Protein AF-A0A2V6XK95-F1 (afdb_monomer_lite)

Foldseek 3Di:
DPPPFDDFQEKDAQLVQRQWIWTAGQQAIWIGNRNPPDIDHLHAAPPGRGWQYKDAQNVQRQWIWTQHQAQAIWIGNRNSNHIHRQCFPPPGRGWNYWYADNVHNQWIWTWHDFDQDPNDGGPTDIGIQGQLLVLLVVLLVVCVVPADPVLSPQLNVLSVQLSVLSVDPDLVSLQVSLVSLVVSLVSLVVCCVVVVDDPVRSVVSVVSSVSSCSSSVHD

Secondary structure (DSSP, 8-state):
-------EEEEEE-SS-TT-EEEEETTEEEEESSTTS--EE--TT-S---EEEEEE-SS-TT-EEEEESSS-EEEESSTTS--EE--TT-S---EEEEEE-SS-TTEEEEEE---EETTEE---EEEEEEPHHHHHHHHHHHHHHHS-HHHHHHHHHHHHHHHHHTTS--HHHHHHHHHHHHHHHHHHHHHHHTTSS-HHHHHHHHHHHHHHHHHTT--

Structure (mmCIF, N/CA/C/O backbone):
data_AF-A0A2V6XK95-F1
#
_entry.id   AF-A0A2V6XK95-F1
#
loop_
_atom_site.group_PDB
_atom_site.id
_atom_site.type_symbol
_atom_site.label_atom_id
_atom_site.label_alt_id
_atom_site.label_comp_id
_atom_site.label_asym_id
_atom_site.label_entity_id
_atom_site.label_seq_id
_atom_site.pdbx_PDB_ins_code
_atom_site.Cartn_x
_atom_site.Cartn_y
_atom_site.Cartn_z
_atom_site.occupancy
_atom_site.B_iso_or_equiv
_atom_site.auth_seq_id
_atom_site.auth_comp_id
_atom_site.auth_asym_id
_atom_site.auth_atom_id
_atom_site.pdbx_PDB_model_num
ATOM 1 N N . MET A 1 1 ? 22.603 -2.007 -22.356 1.00 45.66 1 MET A N 1
ATOM 2 C CA . MET A 1 1 ? 21.989 -2.869 -21.330 1.00 45.66 1 MET A CA 1
ATOM 3 C C . MET A 1 1 ? 23.089 -3.239 -20.356 1.00 45.66 1 MET A C 1
ATOM 5 O O . MET A 1 1 ? 23.935 -4.044 -20.714 1.00 45.66 1 MET A O 1
ATOM 9 N N . ASP A 1 2 ? 23.150 -2.577 -19.203 1.00 41.28 2 ASP A N 1
ATOM 10 C CA . ASP A 1 2 ? 23.990 -3.045 -18.099 1.00 41.28 2 ASP A CA 1
ATOM 11 C C . ASP A 1 2 ? 23.140 -4.030 -17.285 1.00 41.28 2 ASP A C 1
ATOM 13 O O . ASP A 1 2 ? 22.114 -3.665 -16.713 1.00 41.28 2 ASP A O 1
ATOM 17 N N . THR A 1 3 ? 23.482 -5.311 -17.377 1.00 45.19 3 THR A N 1
ATOM 18 C CA . THR A 1 3 ? 22.700 -6.467 -16.912 1.00 45.19 3 THR A CA 1
ATOM 19 C C . THR A 1 3 ? 23.061 -6.875 -15.482 1.00 45.19 3 THR A C 1
ATOM 21 O O . THR A 1 3 ? 23.095 -8.060 -15.162 1.00 45.19 3 THR A O 1
ATOM 24 N N . THR A 1 4 ? 23.372 -5.925 -14.601 1.00 51.94 4 THR A N 1
ATOM 25 C CA . THR A 1 4 ? 23.791 -6.237 -13.221 1.00 51.94 4 THR A CA 1
ATOM 26 C C . THR A 1 4 ? 22.636 -6.576 -12.272 1.00 51.94 4 THR A C 1
ATOM 28 O O . THR A 1 4 ? 22.883 -6.978 -11.137 1.00 51.94 4 THR A O 1
ATOM 31 N N . SER A 1 5 ? 21.376 -6.513 -12.721 1.00 53.75 5 SER A N 1
ATOM 32 C CA . SER A 1 5 ? 20.246 -7.066 -11.964 1.00 53.75 5 SER A CA 1
ATOM 33 C C . SER A 1 5 ? 20.077 -8.554 -12.285 1.00 53.75 5 SER A C 1
ATOM 35 O O . SER A 1 5 ? 19.535 -8.929 -13.323 1.00 53.75 5 SER A O 1
ATOM 37 N N . CYS A 1 6 ? 20.589 -9.415 -11.406 1.00 68.88 6 CYS A N 1
ATOM 38 C CA . CYS A 1 6 ? 20.325 -10.847 -11.471 1.00 68.88 6 CYS A CA 1
ATOM 39 C C . CYS A 1 6 ? 18.873 -11.125 -11.040 1.00 68.88 6 CYS A C 1
ATOM 41 O O . CYS A 1 6 ? 18.414 -10.621 -10.023 1.00 68.88 6 CYS A O 1
ATOM 43 N N . CYS A 1 7 ? 18.170 -11.942 -11.827 1.00 82.38 7 CYS A N 1
ATOM 44 C CA . CYS A 1 7 ? 16.778 -12.383 -11.665 1.00 82.38 7 CYS A CA 1
ATOM 45 C C . CYS A 1 7 ? 15.722 -11.263 -11.574 1.00 82.38 7 CYS A C 1
ATOM 47 O O . CYS A 1 7 ? 15.523 -10.641 -10.532 1.00 82.38 7 CYS A O 1
ATOM 49 N N . VAL A 1 8 ? 14.947 -11.103 -12.654 1.00 87.94 8 VAL A N 1
ATOM 50 C CA . VAL A 1 8 ? 13.618 -10.480 -12.581 1.00 87.94 8 VAL A CA 1
ATOM 51 C C . VAL A 1 8 ? 12.685 -11.467 -11.883 1.00 87.94 8 VAL A C 1
ATOM 53 O O . VAL A 1 8 ? 12.516 -12.599 -12.331 1.00 87.94 8 VAL A O 1
ATOM 56 N N . THR A 1 9 ? 12.110 -11.044 -10.770 1.00 91.00 9 THR A N 1
ATOM 57 C CA . THR A 1 9 ? 11.232 -11.838 -9.897 1.00 91.00 9 THR A CA 1
ATOM 58 C C . THR A 1 9 ? 9.782 -11.373 -9.982 1.00 91.00 9 THR A C 1
ATOM 60 O O . THR A 1 9 ? 8.878 -12.145 -9.674 1.00 91.00 9 THR A O 1
ATOM 63 N N . ALA A 1 10 ? 9.550 -10.138 -10.434 1.00 92.62 10 ALA A N 1
ATOM 64 C CA . ALA A 1 10 ? 8.227 -9.545 -10.558 1.00 92.62 10 ALA A CA 1
ATOM 65 C C . ALA A 1 10 ? 8.087 -8.762 -11.869 1.00 92.62 10 ALA A C 1
ATOM 67 O O . ALA A 1 10 ? 9.002 -8.049 -12.279 1.00 92.62 10 ALA A O 1
ATOM 68 N N . LEU A 1 11 ? 6.914 -8.858 -12.495 1.00 94.50 11 LEU A N 1
ATOM 69 C CA . LEU A 1 11 ? 6.518 -8.065 -13.656 1.00 94.50 11 LEU A CA 1
ATOM 70 C C . LEU A 1 11 ? 5.068 -7.612 -13.464 1.00 94.50 11 LEU A C 1
ATOM 72 O O . LEU A 1 11 ? 4.211 -8.430 -13.131 1.00 94.50 11 LEU A O 1
ATOM 76 N N . ALA A 1 12 ? 4.792 -6.332 -13.693 1.00 94.88 12 ALA A N 1
ATOM 77 C CA . ALA A 1 12 ? 3.452 -5.762 -13.642 1.00 94.88 12 ALA A CA 1
ATOM 78 C C . ALA A 1 12 ? 3.197 -4.880 -14.871 1.00 94.88 12 ALA A C 1
ATOM 80 O O . ALA A 1 12 ? 4.077 -4.140 -15.313 1.00 94.88 12 ALA A O 1
ATOM 81 N N . ILE A 1 13 ? 1.987 -4.974 -15.420 1.00 96.19 13 ILE A N 1
ATOM 82 C CA . ILE A 1 13 ? 1.537 -4.216 -16.592 1.00 96.19 13 ILE A CA 1
ATOM 83 C C . ILE A 1 13 ? 0.511 -3.197 -16.119 1.00 96.19 13 ILE A C 1
ATOM 85 O O . ILE A 1 13 ? -0.420 -3.567 -15.400 1.00 96.19 13 ILE A O 1
ATOM 89 N N . ASP A 1 14 ? 0.671 -1.935 -16.513 1.00 94.75 14 ASP A N 1
ATOM 90 C CA . ASP A 1 14 ? -0.334 -0.909 -16.249 1.00 94.75 14 ASP A CA 1
ATOM 91 C C . ASP A 1 14 ? -1.644 -1.277 -16.983 1.00 94.75 14 ASP A C 1
ATOM 93 O O . ASP A 1 14 ? -1.657 -1.397 -18.214 1.00 94.75 14 ASP A O 1
ATOM 97 N N . PRO A 1 15 ? -2.758 -1.480 -16.254 1.00 91.44 15 PRO A N 1
ATOM 98 C CA . PRO A 1 15 ? -4.012 -1.940 -16.844 1.00 91.44 15 PRO A CA 1
ATOM 99 C C . PRO A 1 15 ? -4.741 -0.867 -17.662 1.00 91.44 15 PRO A C 1
ATOM 101 O O . PRO A 1 15 ? -5.637 -1.211 -18.433 1.00 91.44 15 PRO A O 1
ATOM 104 N N . GLN A 1 16 ? -4.392 0.412 -17.503 1.00 94.25 16 GLN A N 1
ATOM 105 C CA . GLN A 1 16 ? -4.953 1.513 -18.290 1.00 94.25 16 GLN A CA 1
ATOM 106 C C . GLN A 1 16 ? -4.042 1.884 -19.466 1.00 94.25 16 GLN A C 1
ATOM 108 O O . GLN A 1 16 ? -4.542 2.293 -20.514 1.00 94.25 16 GLN A O 1
ATOM 113 N N . THR A 1 17 ? -2.726 1.695 -19.320 1.00 94.88 17 THR A N 1
ATOM 114 C CA . THR A 1 17 ? -1.728 1.987 -20.360 1.00 94.88 17 THR A CA 1
ATOM 115 C C . THR A 1 17 ? -0.776 0.800 -20.561 1.00 94.88 17 THR A C 1
ATOM 117 O O . THR A 1 17 ? 0.331 0.820 -20.034 1.00 94.88 17 THR A O 1
ATOM 120 N N . PRO A 1 18 ? -1.132 -0.221 -21.366 1.00 93.50 18 PRO A N 1
ATOM 121 C CA . PRO A 1 18 ? -0.348 -1.461 -21.476 1.00 93.50 18 PRO A CA 1
ATOM 122 C C . PRO A 1 18 ? 1.086 -1.318 -22.017 1.00 93.50 18 PRO A C 1
ATOM 124 O O . PRO A 1 18 ? 1.868 -2.261 -21.927 1.00 93.50 18 PRO A O 1
ATOM 127 N N . THR A 1 19 ? 1.449 -0.163 -22.586 1.00 95.00 19 THR A N 1
ATOM 128 C CA . THR A 1 19 ? 2.838 0.154 -22.963 1.00 95.00 19 THR A CA 1
ATOM 129 C C . THR A 1 19 ? 3.702 0.536 -21.760 1.00 95.00 19 THR A C 1
ATOM 131 O O . THR A 1 19 ? 4.926 0.564 -21.874 1.00 95.00 19 THR A O 1
ATOM 134 N N . THR A 1 20 ? 3.093 0.817 -20.608 1.00 96.88 20 THR A N 1
ATOM 135 C CA . THR A 1 20 ? 3.789 1.057 -19.348 1.00 96.88 20 THR A CA 1
ATOM 136 C C . THR A 1 20 ? 3.913 -0.249 -18.567 1.00 96.88 20 THR A C 1
ATOM 138 O O . THR A 1 20 ? 2.921 -0.900 -18.233 1.00 96.88 20 THR A O 1
ATOM 141 N N . LEU A 1 21 ? 5.151 -0.632 -18.261 1.00 96.56 21 LEU A N 1
ATOM 142 C CA . LEU A 1 21 ? 5.495 -1.887 -17.597 1.00 96.56 21 LEU A CA 1
ATOM 143 C C . LEU A 1 21 ? 6.457 -1.625 -16.444 1.00 96.56 21 LEU A C 1
ATOM 145 O O . LEU A 1 21 ? 7.279 -0.710 -16.500 1.00 96.56 21 LEU A O 1
ATOM 149 N N . TYR A 1 22 ? 6.399 -2.480 -15.432 1.00 96.75 22 TYR A N 1
ATOM 150 C CA . TYR A 1 22 ? 7.274 -2.428 -14.269 1.00 96.75 22 TYR A CA 1
ATOM 151 C C . TYR A 1 22 ? 7.888 -3.796 -14.008 1.00 96.75 22 TYR A C 1
ATOM 153 O O . TYR A 1 22 ? 7.172 -4.793 -13.966 1.00 96.75 22 TYR A O 1
ATOM 161 N N . ALA A 1 23 ? 9.200 -3.840 -13.803 1.00 95.88 23 ALA A N 1
ATOM 162 C CA . ALA A 1 23 ? 9.946 -5.050 -13.490 1.00 95.88 23 ALA A CA 1
ATOM 163 C C . ALA A 1 23 ? 10.679 -4.881 -12.158 1.00 95.88 23 ALA A C 1
ATOM 165 O O . ALA A 1 23 ? 11.298 -3.848 -11.914 1.00 95.88 23 ALA A O 1
ATOM 166 N N . GLY A 1 24 ? 10.605 -5.894 -11.300 1.00 94.44 24 GLY A N 1
ATOM 167 C CA . GLY A 1 24 ? 11.290 -5.959 -10.012 1.00 94.44 24 GLY A CA 1
ATOM 168 C C . GLY A 1 24 ? 12.249 -7.144 -9.980 1.00 94.44 24 GLY A C 1
ATOM 169 O O . GLY A 1 24 ? 11.956 -8.192 -10.556 1.00 94.44 24 GLY A O 1
ATOM 170 N N . GLY A 1 25 ? 13.395 -6.979 -9.327 1.00 91.81 25 GLY A N 1
ATOM 171 C CA . GLY A 1 25 ? 14.420 -8.019 -9.198 1.00 91.81 25 GLY A CA 1
ATOM 172 C C . GLY A 1 25 ? 15.425 -7.685 -8.102 1.00 91.81 25 GLY A C 1
ATOM 173 O O . GLY A 1 25 ? 15.108 -6.913 -7.203 1.00 91.81 25 GLY A O 1
ATOM 174 N N . THR A 1 26 ? 16.659 -8.201 -8.171 1.00 88.88 26 THR A N 1
ATOM 175 C CA . THR A 1 26 ? 17.709 -7.879 -7.173 1.00 88.88 26 THR A CA 1
ATOM 176 C C . THR A 1 26 ? 18.376 -6.512 -7.375 1.00 88.88 26 THR A C 1
ATOM 178 O O . THR A 1 26 ? 19.361 -6.207 -6.707 1.00 88.88 26 THR A O 1
ATOM 181 N N . GLY A 1 27 ? 17.893 -5.709 -8.326 1.00 89.88 27 GLY A N 1
ATOM 182 C CA . GLY A 1 27 ? 18.416 -4.375 -8.653 1.00 89.88 27 GLY A CA 1
ATOM 183 C C . GLY A 1 27 ? 17.412 -3.249 -8.414 1.00 89.88 27 GLY A C 1
ATOM 184 O O . GLY A 1 27 ? 17.634 -2.139 -8.886 1.00 89.88 27 GLY A O 1
ATOM 185 N N . GLY A 1 28 ? 16.313 -3.536 -7.713 1.00 93.31 28 GLY A N 1
ATOM 186 C CA . GLY A 1 28 ? 15.209 -2.614 -7.491 1.00 93.31 28 GLY A CA 1
ATOM 187 C C . GLY A 1 28 ? 14.095 -2.769 -8.523 1.00 93.31 28 GLY A C 1
ATOM 188 O O . GLY A 1 28 ? 13.878 -3.849 -9.078 1.00 93.31 28 GLY A O 1
ATOM 189 N N . VAL A 1 29 ? 13.373 -1.674 -8.742 1.00 95.94 29 VAL A N 1
ATOM 190 C CA . VAL A 1 29 ? 12.284 -1.543 -9.710 1.00 95.94 29 VAL A CA 1
ATOM 191 C C . VAL A 1 29 ? 12.756 -0.767 -10.934 1.00 95.94 29 VAL A C 1
ATOM 193 O O . VAL A 1 29 ? 13.404 0.278 -10.827 1.00 95.94 29 VAL A O 1
ATOM 196 N N . PHE A 1 30 ? 12.374 -1.267 -12.102 1.00 95.56 30 PHE A N 1
ATOM 197 C CA . PHE A 1 30 ? 12.592 -0.666 -13.408 1.00 95.56 30 PHE A CA 1
ATOM 198 C C . PHE A 1 30 ? 11.248 -0.422 -14.086 1.00 95.56 30 PHE A C 1
ATOM 200 O O . PHE A 1 30 ? 10.321 -1.216 -13.936 1.00 95.56 30 PHE A O 1
ATOM 207 N N . LYS A 1 31 ? 11.151 0.662 -14.852 1.00 96.62 31 LYS A N 1
ATOM 208 C CA . LYS A 1 31 ? 9.960 1.056 -15.604 1.00 96.62 31 LYS A CA 1
ATOM 209 C C . LYS A 1 31 ? 10.279 1.146 -17.085 1.00 96.62 31 LYS A C 1
ATOM 211 O O . LYS A 1 31 ? 11.302 1.719 -17.459 1.00 96.62 31 LYS A O 1
ATOM 216 N N . SER A 1 32 ? 9.367 0.644 -17.900 1.00 96.88 32 SER A N 1
ATOM 217 C CA . SER A 1 32 ? 9.294 0.894 -19.335 1.00 96.88 32 SER A CA 1
ATOM 218 C C . SER A 1 32 ? 8.016 1.675 -19.640 1.00 96.88 32 SER A C 1
ATOM 220 O O . SER A 1 32 ? 7.010 1.515 -18.949 1.00 96.88 32 SER A O 1
ATOM 222 N N . THR A 1 33 ? 8.061 2.533 -20.656 1.00 96.81 33 THR A N 1
ATOM 223 C CA . THR A 1 33 ? 6.896 3.266 -21.191 1.00 96.81 33 THR A CA 1
ATOM 224 C C . THR A 1 33 ? 6.664 2.993 -22.679 1.00 96.81 33 THR A C 1
ATOM 226 O O . THR A 1 33 ? 5.797 3.607 -23.297 1.00 96.81 33 THR A O 1
ATOM 229 N N . ASP A 1 34 ? 7.454 2.092 -23.258 1.00 96.25 34 ASP A N 1
ATOM 230 C CA . ASP A 1 34 ? 7.511 1.754 -24.682 1.00 96.25 34 ASP A CA 1
ATOM 231 C C . ASP A 1 34 ? 7.261 0.254 -24.921 1.00 96.25 34 ASP A C 1
ATOM 233 O O . ASP A 1 34 ? 7.737 -0.325 -25.889 1.00 96.25 34 ASP A O 1
ATOM 237 N N . GLY A 1 35 ? 6.504 -0.401 -24.035 1.00 94.38 35 GLY A N 1
ATOM 238 C CA . GLY A 1 35 ? 6.142 -1.813 -24.187 1.00 94.38 35 GLY A CA 1
ATOM 239 C C . GLY A 1 35 ? 7.294 -2.787 -23.925 1.00 94.38 35 GLY A C 1
ATOM 240 O O . GLY A 1 35 ? 7.214 -3.948 -24.319 1.00 94.38 35 GLY A O 1
ATOM 241 N N . GLY A 1 36 ? 8.340 -2.341 -23.229 1.00 94.56 36 GLY A N 1
ATOM 242 C CA . GLY A 1 36 ? 9.470 -3.162 -22.799 1.00 94.56 36 GLY A CA 1
ATOM 243 C C . GLY A 1 36 ? 10.710 -3.033 -23.680 1.00 94.56 36 GLY A C 1
ATOM 244 O O . GLY A 1 36 ? 11.670 -3.771 -23.451 1.00 94.56 36 GLY A O 1
ATOM 245 N N . GLU A 1 37 ? 10.710 -2.114 -24.651 1.00 93.50 37 GLU A N 1
ATOM 246 C CA . GLU A 1 37 ? 11.862 -1.844 -25.519 1.00 93.50 37 GLU A CA 1
ATOM 247 C C . GLU A 1 37 ? 13.016 -1.197 -24.741 1.00 93.50 37 GLU A C 1
ATOM 249 O O . GLU A 1 37 ? 14.179 -1.576 -24.916 1.00 93.50 37 GLU A O 1
ATOM 254 N N . SER A 1 38 ? 12.708 -0.270 -23.830 1.00 93.94 38 SER A N 1
ATOM 255 C CA . SER A 1 38 ? 13.681 0.354 -22.937 1.00 93.94 38 SER A CA 1
ATOM 256 C C . SER A 1 38 ? 13.190 0.417 -21.490 1.00 93.94 38 SER A C 1
ATOM 258 O O . SER A 1 38 ? 11.995 0.466 -21.203 1.00 93.94 38 SER A O 1
ATOM 260 N N . TRP A 1 39 ? 14.144 0.384 -20.556 1.00 94.62 39 TRP A N 1
ATOM 261 C CA . TRP A 1 39 ? 13.887 0.327 -19.119 1.00 94.62 39 TRP A CA 1
ATOM 262 C C . TRP A 1 39 ? 14.748 1.348 -18.383 1.00 94.62 39 TRP A C 1
ATOM 264 O O . TRP A 1 39 ? 15.948 1.454 -18.635 1.00 94.62 39 TRP A O 1
ATOM 274 N N . SER A 1 40 ? 14.141 2.068 -17.445 1.00 94.62 40 SER A N 1
ATOM 275 C CA . SER A 1 40 ? 14.814 3.019 -16.557 1.00 94.62 40 SER A CA 1
ATOM 276 C C . SER A 1 40 ? 14.606 2.622 -15.101 1.00 94.62 40 SER A C 1
ATOM 278 O O . SER A 1 40 ? 13.509 2.218 -14.718 1.00 94.62 40 SER A O 1
ATOM 280 N N . ALA A 1 41 ? 15.649 2.736 -14.277 1.00 94.31 41 ALA A N 1
ATOM 281 C CA . ALA A 1 41 ? 15.543 2.460 -12.848 1.00 94.31 41 ALA A CA 1
ATOM 282 C C . ALA A 1 41 ? 14.650 3.506 -12.160 1.00 94.31 41 ALA A C 1
ATOM 284 O O . ALA A 1 41 ? 14.842 4.709 -12.323 1.00 94.31 41 ALA A O 1
ATOM 285 N N . VAL A 1 42 ? 13.692 3.031 -11.370 1.00 95.81 42 VAL A N 1
ATOM 286 C CA . VAL A 1 42 ? 12.701 3.826 -10.634 1.00 95.81 42 VAL A CA 1
ATOM 287 C C . VAL A 1 42 ? 12.630 3.311 -9.193 1.00 95.81 42 VAL A C 1
ATOM 289 O O . VAL A 1 42 ? 11.631 2.768 -8.748 1.00 95.81 42 VAL A O 1
ATOM 292 N N . SER A 1 43 ? 13.758 3.378 -8.481 1.00 94.38 43 SER A N 1
ATOM 293 C CA . SER A 1 43 ? 13.945 2.750 -7.154 1.00 94.38 43 SER A CA 1
ATOM 294 C C . SER A 1 43 ? 14.241 3.748 -6.031 1.00 94.38 43 SER A C 1
ATOM 296 O O . SER A 1 43 ? 14.668 3.351 -4.949 1.00 94.38 43 SER A O 1
ATOM 298 N N . SER A 1 44 ? 14.073 5.050 -6.279 1.00 93.31 44 SER A N 1
ATOM 299 C CA . SER A 1 44 ? 14.408 6.080 -5.290 1.00 93.31 44 SER A CA 1
ATOM 300 C C . SER A 1 44 ? 13.552 5.918 -4.032 1.00 93.31 44 SER A C 1
ATOM 302 O O . SER A 1 44 ? 12.329 5.889 -4.122 1.00 93.31 44 SER A O 1
ATOM 304 N N . GLY A 1 45 ? 14.184 5.807 -2.862 1.00 89.62 45 GLY A N 1
ATOM 305 C CA . GLY A 1 45 ? 13.495 5.595 -1.583 1.00 89.62 45 GLY A CA 1
ATOM 306 C C . GLY A 1 45 ? 13.306 4.127 -1.173 1.00 89.62 45 GLY A C 1
ATOM 307 O O . GLY A 1 45 ? 12.966 3.869 -0.020 1.00 89.62 45 GLY A O 1
ATOM 308 N N . LEU A 1 46 ? 13.603 3.154 -2.047 1.00 91.62 46 LEU A N 1
ATOM 309 C CA . LEU A 1 46 ? 13.686 1.746 -1.641 1.00 91.62 46 LEU A CA 1
ATOM 310 C C . LEU A 1 46 ? 14.961 1.511 -0.826 1.00 91.62 46 LEU A C 1
ATOM 312 O O . LEU A 1 46 ? 16.070 1.691 -1.329 1.00 91.62 46 LEU A O 1
ATOM 316 N N . THR A 1 47 ? 14.814 1.072 0.425 1.00 91.56 47 THR A N 1
ATOM 317 C CA . THR A 1 47 ? 15.962 0.726 1.285 1.00 91.56 47 THR A CA 1
ATOM 318 C C . THR A 1 47 ? 16.440 -0.715 1.096 1.00 91.56 47 THR A C 1
ATOM 320 O O . THR A 1 47 ? 17.538 -1.051 1.529 1.00 91.56 47 THR A O 1
ATOM 323 N N . ASP A 1 48 ? 15.646 -1.559 0.429 1.00 91.50 48 ASP A N 1
ATOM 324 C CA . ASP A 1 48 ? 16.022 -2.905 -0.011 1.00 91.50 48 ASP A CA 1
ATOM 325 C C . ASP A 1 48 ? 15.686 -3.062 -1.496 1.00 91.50 48 ASP A C 1
ATOM 327 O O . ASP A 1 48 ? 14.531 -2.960 -1.908 1.00 91.50 48 ASP A O 1
ATOM 331 N N . LEU A 1 49 ? 16.716 -3.309 -2.306 1.00 93.31 49 LEU A N 1
ATOM 332 C CA . LEU A 1 49 ? 16.590 -3.458 -3.754 1.00 93.31 49 LEU A CA 1
ATOM 333 C C . LEU A 1 49 ? 16.163 -4.867 -4.176 1.00 93.31 49 LEU A C 1
ATOM 335 O O . LEU A 1 49 ? 15.980 -5.097 -5.365 1.00 93.31 49 LEU A O 1
ATOM 339 N N . ARG A 1 50 ? 16.013 -5.818 -3.247 1.00 93.19 50 ARG A N 1
ATOM 340 C CA . ARG A 1 50 ? 15.529 -7.174 -3.543 1.00 93.19 50 ARG A CA 1
ATOM 341 C C . ARG A 1 50 ? 14.009 -7.182 -3.552 1.00 93.19 50 ARG A C 1
ATOM 343 O O . ARG A 1 50 ? 13.365 -7.553 -2.565 1.00 93.19 50 ARG A O 1
ATOM 350 N N . VAL A 1 51 ? 13.455 -6.760 -4.681 1.00 95.00 51 VAL A N 1
ATOM 351 C CA . VAL A 1 51 ? 12.013 -6.738 -4.916 1.00 95.00 51 VAL A CA 1
ATOM 352 C C . VAL A 1 51 ? 11.556 -8.157 -5.230 1.00 95.00 51 VAL A C 1
ATOM 354 O O . VAL A 1 51 ? 12.121 -8.821 -6.093 1.00 95.00 51 VAL A O 1
ATOM 357 N N . SER A 1 52 ? 10.559 -8.648 -4.510 1.00 93.75 52 SER A N 1
ATOM 358 C CA . SER A 1 52 ? 9.991 -9.994 -4.670 1.00 93.75 52 SER A CA 1
ATOM 359 C C . SER A 1 52 ? 8.633 -9.969 -5.367 1.00 93.75 52 SER A C 1
ATOM 361 O O . SER A 1 52 ? 8.254 -10.942 -6.011 1.00 93.75 52 SER A O 1
ATOM 363 N N . SER A 1 53 ? 7.905 -8.855 -5.257 1.00 94.50 53 SER A N 1
ATOM 364 C CA . SER A 1 53 ? 6.561 -8.697 -5.804 1.00 94.50 53 SER A CA 1
ATOM 365 C C . SER A 1 53 ? 6.300 -7.245 -6.172 1.00 94.50 53 SER A C 1
ATOM 367 O O . SER A 1 53 ? 6.720 -6.337 -5.457 1.00 94.50 53 SER A O 1
ATOM 369 N N . LEU A 1 54 ? 5.548 -7.034 -7.250 1.00 95.31 54 LEU A N 1
ATOM 370 C CA . LEU A 1 54 ? 5.052 -5.728 -7.671 1.00 95.31 54 LEU A CA 1
ATOM 371 C C . LEU A 1 54 ? 3.554 -5.804 -7.918 1.00 95.31 54 LEU A C 1
ATOM 373 O O . LEU A 1 54 ? 3.070 -6.783 -8.482 1.00 95.31 54 LEU A O 1
ATOM 377 N N . ALA A 1 55 ? 2.839 -4.756 -7.529 1.00 93.56 55 ALA A N 1
ATOM 378 C CA . ALA A 1 55 ? 1.417 -4.641 -7.790 1.00 93.56 55 ALA A CA 1
ATOM 379 C C . ALA A 1 55 ? 1.036 -3.190 -8.111 1.00 93.56 55 ALA A C 1
ATOM 381 O O . ALA A 1 55 ? 1.589 -2.257 -7.532 1.00 93.56 55 ALA A O 1
ATOM 382 N N . ILE A 1 56 ? 0.109 -3.011 -9.052 1.00 92.06 56 ILE A N 1
ATOM 383 C CA . ILE A 1 56 ? -0.342 -1.705 -9.553 1.00 92.06 56 ILE A CA 1
ATOM 384 C C . ILE A 1 56 ? -1.808 -1.531 -9.170 1.00 92.06 56 ILE A C 1
ATOM 386 O O . ILE A 1 56 ? -2.599 -2.459 -9.354 1.00 92.06 56 ILE A O 1
ATOM 390 N N . ASP A 1 57 ? -2.181 -0.354 -8.665 1.00 87.69 57 ASP A N 1
ATOM 391 C CA . ASP A 1 57 ? -3.590 -0.013 -8.467 1.00 87.69 57 ASP A CA 1
ATOM 392 C C . ASP A 1 57 ? -4.288 0.124 -9.838 1.00 87.69 57 ASP A C 1
ATOM 394 O O . ASP A 1 57 ? -3.951 1.018 -10.618 1.00 87.69 57 ASP A O 1
ATOM 398 N N . PRO A 1 58 ? -5.288 -0.722 -10.154 1.00 84.56 58 PRO A N 1
ATOM 399 C CA . PRO A 1 58 ? -5.963 -0.681 -11.445 1.00 84.56 58 PRO A CA 1
ATOM 400 C C . PRO A 1 58 ? -6.813 0.573 -11.684 1.00 84.56 58 PRO A C 1
ATOM 402 O O . PRO A 1 58 ? -7.117 0.890 -12.837 1.00 84.56 58 PRO A O 1
ATOM 405 N N . LYS A 1 59 ? -7.225 1.286 -10.629 1.00 83.81 59 LYS A N 1
ATOM 406 C CA . LYS A 1 59 ? -7.945 2.564 -10.742 1.00 83.81 59 LYS A CA 1
ATOM 407 C C . LYS A 1 59 ? -6.986 3.740 -10.872 1.00 83.81 59 LYS A C 1
ATOM 409 O O . LYS A 1 59 ? -7.305 4.680 -11.598 1.00 83.81 59 LYS A O 1
ATOM 414 N N . THR A 1 60 ? -5.827 3.657 -10.223 1.00 83.56 60 THR A N 1
ATOM 415 C CA . THR A 1 60 ? -4.822 4.727 -10.199 1.00 83.56 60 THR A CA 1
ATOM 416 C C . THR A 1 60 ? -3.431 4.164 -10.515 1.00 83.56 60 THR A C 1
ATOM 418 O O . THR A 1 60 ? -2.637 3.981 -9.595 1.00 83.56 60 THR A O 1
ATOM 421 N N . PRO A 1 61 ? -3.077 3.909 -11.791 1.00 87.25 61 PRO A N 1
ATOM 422 C CA . PRO A 1 61 ? -1.845 3.186 -12.140 1.00 87.25 61 PRO A CA 1
ATOM 423 C C . PRO A 1 61 ? -0.525 3.876 -11.770 1.00 87.25 61 PRO A C 1
ATOM 425 O O . PRO A 1 61 ? 0.535 3.256 -11.814 1.00 87.25 61 PRO A O 1
ATOM 428 N N . THR A 1 62 ? -0.564 5.148 -11.359 1.00 85.81 62 THR A N 1
ATOM 429 C CA . THR A 1 62 ? 0.588 5.822 -10.741 1.00 85.81 62 THR A CA 1
ATOM 430 C C . THR A 1 62 ? 0.869 5.325 -9.321 1.00 85.81 62 THR A C 1
ATOM 432 O O . THR A 1 62 ? 1.948 5.580 -8.794 1.00 85.81 62 THR A O 1
ATOM 435 N N . THR A 1 63 ? -0.072 4.614 -8.694 1.00 87.00 63 THR A N 1
ATOM 436 C CA . THR A 1 63 ? 0.111 3.982 -7.389 1.00 87.00 63 THR A CA 1
ATOM 437 C C . THR A 1 63 ? 0.598 2.545 -7.556 1.00 87.00 63 THR A C 1
ATOM 439 O O . THR A 1 63 ? -0.088 1.703 -8.139 1.00 87.00 63 THR A O 1
ATOM 442 N N . LEU A 1 64 ? 1.776 2.261 -7.001 1.00 91.12 64 LEU A N 1
ATOM 443 C CA . LEU A 1 64 ? 2.413 0.948 -7.026 1.00 91.12 64 LEU A CA 1
ATOM 444 C C . LEU A 1 64 ? 2.808 0.495 -5.627 1.00 91.12 64 LEU A C 1
ATOM 446 O O . LEU A 1 64 ? 3.115 1.308 -4.757 1.00 91.12 64 LEU A O 1
ATOM 450 N N . TYR A 1 65 ? 2.881 -0.818 -5.457 1.00 92.38 65 TYR A N 1
ATOM 451 C CA . TYR A 1 65 ? 3.352 -1.470 -4.246 1.00 92.38 65 TYR A CA 1
ATOM 452 C C . TYR A 1 65 ? 4.470 -2.450 -4.589 1.00 92.38 65 TYR A C 1
ATOM 454 O O . TYR A 1 65 ? 4.332 -3.248 -5.516 1.00 92.38 65 TYR A O 1
ATOM 462 N N . ALA A 1 66 ? 5.563 -2.397 -3.835 1.00 94.75 66 ALA A N 1
ATOM 463 C CA . ALA A 1 66 ? 6.711 -3.281 -3.972 1.00 94.75 66 ALA A CA 1
ATOM 464 C C . ALA A 1 66 ? 6.908 -4.070 -2.679 1.00 94.75 66 ALA A C 1
ATOM 466 O O . ALA A 1 66 ? 7.172 -3.490 -1.630 1.00 94.75 66 ALA A O 1
ATOM 467 N N . GLY A 1 67 ? 6.788 -5.392 -2.752 1.00 94.50 67 GLY A N 1
ATOM 468 C CA . GLY A 1 67 ? 7.232 -6.283 -1.685 1.00 94.50 67 GLY A CA 1
ATOM 469 C C . GLY A 1 67 ? 8.743 -6.466 -1.769 1.00 94.50 67 GLY A C 1
ATOM 470 O O . GLY A 1 67 ? 9.272 -6.703 -2.856 1.00 94.50 67 GLY A O 1
ATOM 471 N N . THR A 1 68 ? 9.433 -6.351 -0.639 1.00 93.69 68 THR A N 1
ATOM 472 C CA . THR A 1 68 ? 10.883 -6.557 -0.544 1.00 93.69 68 THR A CA 1
ATOM 473 C C . THR A 1 68 ? 11.212 -7.738 0.360 1.00 93.69 68 THR A C 1
ATOM 475 O O . THR A 1 68 ? 10.423 -8.123 1.222 1.00 93.69 68 THR A O 1
ATOM 478 N N . SER A 1 69 ? 12.401 -8.309 0.171 1.00 88.94 69 SER A N 1
ATOM 479 C CA . SER A 1 69 ? 12.836 -9.519 0.887 1.00 88.94 69 SER A CA 1
ATOM 480 C C . SER A 1 69 ? 13.188 -9.286 2.362 1.00 88.94 69 SER A C 1
ATOM 482 O O . SER A 1 69 ? 13.356 -10.248 3.107 1.00 88.94 69 SER A O 1
ATOM 484 N N . GLY A 1 70 ? 13.355 -8.037 2.804 1.00 86.62 70 GLY A N 1
ATOM 485 C CA . GLY A 1 70 ? 13.709 -7.761 4.199 1.00 86.62 70 GLY A CA 1
ATOM 486 C C . GLY A 1 70 ? 13.383 -6.366 4.718 1.00 86.62 70 GLY A C 1
ATOM 487 O O . GLY A 1 70 ? 13.773 -6.046 5.836 1.00 86.62 70 GLY A O 1
ATOM 488 N N . SER A 1 71 ? 12.706 -5.516 3.945 1.00 88.94 71 SER A N 1
ATOM 489 C CA . SER A 1 71 ? 12.304 -4.166 4.379 1.00 88.94 71 SER A CA 1
ATOM 490 C C . SER A 1 71 ? 10.804 -3.911 4.225 1.00 88.94 71 SER A C 1
ATOM 492 O O . SER A 1 71 ? 10.358 -2.772 4.329 1.00 88.94 71 SER A O 1
ATOM 494 N N . GLY A 1 72 ? 10.013 -4.966 4.026 1.00 89.56 72 GLY A N 1
ATOM 495 C CA . GLY A 1 72 ? 8.563 -4.906 3.994 1.00 89.56 72 GLY A CA 1
ATOM 496 C C . GLY A 1 72 ? 8.005 -4.491 2.634 1.00 89.56 72 GLY A C 1
ATOM 497 O O . GLY A 1 72 ? 8.613 -4.742 1.589 1.00 89.56 72 GLY A O 1
ATOM 498 N N . VAL A 1 73 ? 6.818 -3.897 2.652 1.00 90.44 73 VAL A N 1
ATOM 499 C CA . VAL A 1 73 ? 6.146 -3.297 1.504 1.00 90.44 73 VAL A CA 1
ATOM 500 C C . VAL A 1 73 ? 6.535 -1.826 1.387 1.00 90.44 73 VAL A C 1
ATOM 502 O O . VAL A 1 73 ? 6.527 -1.081 2.360 1.00 90.44 73 VAL A O 1
ATOM 505 N N . PHE A 1 74 ? 6.819 -1.379 0.172 1.00 89.69 74 PHE A N 1
ATOM 506 C CA . PHE A 1 74 ? 6.958 0.030 -0.178 1.00 89.69 74 PHE A CA 1
ATOM 507 C C . PHE A 1 74 ? 5.818 0.445 -1.092 1.00 89.69 74 PHE A C 1
ATOM 509 O O . PHE A 1 74 ? 5.352 -0.350 -1.908 1.00 89.69 74 PHE A O 1
ATOM 516 N N . ARG A 1 75 ? 5.396 1.702 -0.988 1.00 89.50 75 ARG A N 1
ATOM 517 C CA . ARG A 1 75 ? 4.401 2.313 -1.864 1.00 89.50 75 ARG A CA 1
ATOM 518 C C . ARG A 1 75 ? 5.028 3.460 -2.647 1.00 89.50 75 ARG A C 1
ATOM 520 O O . ARG A 1 75 ? 5.742 4.280 -2.078 1.00 89.50 75 ARG A O 1
ATOM 527 N N . SER A 1 76 ? 4.696 3.538 -3.927 1.00 87.12 76 SER A N 1
ATOM 528 C CA . SER A 1 76 ? 4.890 4.714 -4.772 1.00 87.12 76 SER A CA 1
ATOM 529 C C . SER A 1 76 ? 3.524 5.259 -5.181 1.00 87.12 76 SER A C 1
ATOM 531 O O . SER A 1 76 ? 2.591 4.482 -5.370 1.00 87.12 76 SER A O 1
ATOM 533 N N . ALA A 1 77 ? 3.391 6.580 -5.298 1.00 85.25 77 ALA A N 1
ATOM 534 C CA . ALA A 1 77 ? 2.171 7.247 -5.773 1.00 85.25 77 ALA A CA 1
ATOM 535 C C . ALA A 1 77 ? 2.385 8.040 -7.079 1.00 85.25 77 ALA A C 1
ATOM 537 O O . ALA A 1 77 ? 1.443 8.612 -7.629 1.00 85.25 77 ALA A O 1
ATOM 538 N N . ASP A 1 78 ? 3.622 8.070 -7.573 1.00 82.25 78 ASP A N 1
ATOM 539 C CA . ASP A 1 78 ? 4.098 8.894 -8.687 1.00 82.25 78 ASP A CA 1
ATOM 540 C C . ASP A 1 78 ? 4.649 8.044 -9.845 1.00 82.25 78 ASP A C 1
ATOM 542 O O . ASP A 1 78 ? 5.461 8.487 -10.658 1.00 82.25 78 ASP A O 1
ATOM 546 N N . GLY A 1 79 ? 4.193 6.797 -9.946 1.00 88.44 79 GLY A N 1
ATOM 547 C CA . GLY A 1 79 ? 4.569 5.900 -11.027 1.00 88.44 79 GLY A CA 1
ATOM 548 C C . GLY A 1 79 ? 5.974 5.322 -10.878 1.00 88.44 79 GLY A C 1
ATOM 549 O O . GLY A 1 79 ? 6.585 5.019 -11.907 1.00 88.44 79 GLY A O 1
ATOM 550 N N . GLY A 1 80 ? 6.467 5.173 -9.645 1.00 90.44 80 GLY A N 1
ATOM 551 C CA . GLY A 1 80 ? 7.755 4.577 -9.279 1.00 90.44 80 GLY A CA 1
ATOM 552 C C . GLY A 1 80 ? 8.884 5.587 -9.060 1.00 90.44 80 GLY A C 1
ATOM 553 O O . GLY A 1 80 ? 9.987 5.185 -8.697 1.00 90.44 80 GLY A O 1
ATOM 554 N N . ILE A 1 81 ? 8.651 6.885 -9.281 1.00 88.25 81 ILE A N 1
ATOM 555 C CA . ILE A 1 81 ? 9.701 7.910 -9.172 1.00 88.25 81 ILE A CA 1
ATOM 556 C C . ILE A 1 81 ? 10.229 7.976 -7.735 1.00 88.25 81 ILE A C 1
ATOM 558 O O . ILE A 1 81 ? 11.444 8.066 -7.544 1.00 88.25 81 ILE A O 1
ATOM 562 N N . SER A 1 82 ? 9.343 7.874 -6.743 1.00 84.69 82 SER A N 1
ATOM 563 C CA . SER A 1 82 ? 9.693 7.782 -5.328 1.00 84.69 82 SER A CA 1
ATOM 564 C C . SER A 1 82 ? 8.895 6.700 -4.597 1.00 84.69 82 SER A C 1
ATOM 566 O O . SER A 1 82 ? 7.746 6.401 -4.936 1.00 84.69 82 SER A O 1
ATOM 568 N N . TRP A 1 83 ? 9.534 6.101 -3.592 1.00 90.00 83 TRP A N 1
ATOM 569 C CA . TRP A 1 83 ? 8.987 5.039 -2.756 1.00 90.00 83 TRP A CA 1
ATOM 570 C C . TRP A 1 83 ? 9.118 5.386 -1.276 1.00 90.00 83 TRP A C 1
ATOM 572 O O . TRP A 1 83 ? 10.155 5.879 -0.833 1.00 90.00 83 TRP A O 1
ATOM 582 N N . SER A 1 84 ? 8.089 5.043 -0.510 1.00 83.81 84 SER A N 1
ATOM 583 C CA . SER A 1 84 ? 8.060 5.171 0.947 1.00 83.81 84 SER A CA 1
ATOM 584 C C . SER A 1 84 ? 7.641 3.847 1.574 1.00 83.81 84 SER A C 1
ATOM 586 O O . SER A 1 84 ? 6.846 3.105 0.993 1.00 83.81 84 SER A O 1
ATOM 588 N N . ALA A 1 85 ? 8.170 3.539 2.758 1.00 82.81 85 ALA A N 1
ATOM 589 C CA . ALA A 1 85 ? 7.789 2.336 3.492 1.00 82.81 85 ALA A CA 1
ATOM 590 C C . ALA A 1 85 ? 6.279 2.335 3.797 1.00 82.81 85 ALA A C 1
ATOM 592 O O . ALA A 1 85 ? 5.707 3.354 4.177 1.00 82.81 85 ALA A O 1
ATOM 593 N N . PHE A 1 86 ? 5.645 1.177 3.642 1.00 80.81 86 PHE A N 1
ATOM 594 C CA . PHE A 1 86 ? 4.209 0.948 3.794 1.00 80.81 86 PHE A CA 1
ATOM 595 C C . PHE A 1 86 ? 3.971 -0.318 4.633 1.00 80.81 86 PHE A C 1
ATOM 597 O O . PHE A 1 86 ? 3.295 -1.260 4.227 1.00 80.81 86 PHE A O 1
ATOM 604 N N . ASN A 1 87 ? 4.618 -0.352 5.800 1.00 75.56 87 ASN A N 1
ATOM 605 C CA . ASN A 1 87 ? 4.835 -1.565 6.599 1.00 75.56 87 ASN A CA 1
ATOM 606 C C . ASN A 1 87 ? 3.932 -1.704 7.813 1.00 75.56 87 ASN A C 1
ATOM 608 O O . ASN A 1 87 ? 4.119 -2.593 8.641 1.00 75.56 87 ASN A O 1
ATOM 612 N N . ALA A 1 88 ? 2.998 -0.789 7.984 1.00 67.56 88 ALA A N 1
ATOM 613 C CA . ALA A 1 88 ? 2.247 -0.762 9.207 1.00 67.56 88 ALA A CA 1
ATOM 614 C C . ALA A 1 88 ? 1.283 -1.951 9.315 1.00 67.56 88 ALA A C 1
ATOM 616 O O . ALA A 1 88 ? 0.643 -2.354 8.345 1.00 67.56 88 ALA A O 1
ATOM 617 N N . GLY A 1 89 ? 1.228 -2.545 10.508 1.00 65.38 89 GLY A N 1
ATOM 618 C CA . GLY A 1 89 ? 0.529 -3.809 10.745 1.00 65.38 89 GLY A CA 1
ATOM 619 C C . GLY A 1 89 ? 1.299 -5.056 10.289 1.00 65.38 89 GLY A C 1
ATOM 620 O O . GLY A 1 89 ? 0.853 -6.167 10.571 1.00 65.38 89 GLY A O 1
ATOM 621 N N . LEU A 1 90 ? 2.461 -4.908 9.641 1.00 72.62 90 LEU A N 1
ATOM 622 C CA . LEU A 1 90 ? 3.338 -6.033 9.325 1.00 72.62 90 LEU A CA 1
ATOM 623 C C . LEU A 1 90 ? 4.189 -6.390 10.538 1.00 72.62 90 LEU A C 1
ATOM 625 O O . LEU A 1 90 ? 4.975 -5.583 11.032 1.00 72.62 90 LEU A O 1
ATOM 629 N N . THR A 1 91 ? 4.064 -7.630 10.999 1.00 72.38 91 THR A N 1
ATOM 630 C CA . THR A 1 91 ? 4.946 -8.185 12.037 1.00 72.38 91 THR A CA 1
ATOM 631 C C . THR A 1 91 ? 6.178 -8.875 11.449 1.00 72.38 91 THR A C 1
ATOM 633 O O . THR A 1 91 ? 7.070 -9.277 12.192 1.00 72.38 91 THR A O 1
ATOM 636 N N . ASP A 1 92 ? 6.222 -9.023 10.123 1.00 79.12 92 ASP A N 1
ATOM 637 C CA . ASP A 1 92 ? 7.340 -9.564 9.356 1.00 79.12 92 ASP A CA 1
ATOM 638 C C . ASP A 1 92 ? 7.534 -8.726 8.083 1.00 79.12 92 ASP A C 1
ATOM 640 O O . ASP A 1 92 ? 6.576 -8.389 7.387 1.00 79.12 92 ASP A O 1
ATOM 644 N N . LEU A 1 93 ? 8.786 -8.367 7.808 1.00 85.75 93 LEU A N 1
ATOM 645 C CA . LEU A 1 93 ? 9.192 -7.507 6.698 1.00 85.75 93 LEU A CA 1
ATOM 646 C C . LEU A 1 93 ? 9.736 -8.302 5.505 1.00 85.75 93 LEU A C 1
ATOM 648 O O . LEU A 1 93 ? 10.111 -7.704 4.497 1.00 85.75 93 LEU A O 1
ATOM 652 N N . ASN A 1 94 ? 9.787 -9.632 5.587 1.00 87.62 94 ASN A N 1
ATOM 653 C CA . ASN A 1 94 ? 10.103 -10.458 4.433 1.00 87.62 94 ASN A CA 1
ATOM 654 C C . ASN A 1 94 ? 8.844 -10.740 3.612 1.00 87.62 94 ASN A C 1
ATOM 656 O O . ASN A 1 94 ? 8.108 -11.699 3.856 1.00 87.62 94 ASN A O 1
ATOM 660 N N . ILE A 1 95 ? 8.602 -9.898 2.615 1.00 90.44 95 ILE A N 1
ATOM 661 C CA . ILE A 1 95 ? 7.412 -9.984 1.783 1.00 90.44 95 ILE A CA 1
ATOM 662 C C . ILE A 1 95 ? 7.704 -10.873 0.590 1.00 90.44 95 ILE A C 1
ATOM 664 O O . ILE A 1 95 ? 8.651 -10.653 -0.156 1.00 90.44 95 ILE A O 1
ATOM 668 N N . SER A 1 96 ? 6.854 -11.871 0.388 1.00 88.44 96 SER A N 1
ATOM 669 C CA . SER A 1 96 ? 6.918 -12.779 -0.761 1.00 88.44 96 SER A CA 1
ATOM 670 C C . SER A 1 96 ? 5.931 -12.400 -1.858 1.00 88.44 96 SER A C 1
ATOM 672 O O . SER A 1 96 ? 6.203 -12.626 -3.032 1.00 88.44 96 SER A O 1
ATOM 674 N N . SER A 1 97 ? 4.790 -11.813 -1.492 1.00 88.19 97 SER A N 1
ATOM 675 C CA . SER A 1 97 ? 3.769 -11.401 -2.449 1.00 88.19 97 SER A CA 1
ATOM 676 C C . SER A 1 97 ? 2.987 -10.204 -1.933 1.00 88.19 97 SER A C 1
ATOM 678 O O . SER A 1 97 ? 2.694 -10.114 -0.742 1.00 88.19 97 SER A O 1
ATOM 680 N N . VAL A 1 98 ? 2.641 -9.300 -2.843 1.00 89.75 98 VAL A N 1
ATOM 681 C CA . VAL A 1 98 ? 1.718 -8.192 -2.607 1.00 89.75 98 VAL A CA 1
ATOM 682 C C . VAL A 1 98 ? 0.662 -8.230 -3.700 1.00 89.75 98 VAL A C 1
ATOM 684 O O . VAL A 1 98 ? 1.006 -8.268 -4.880 1.00 89.75 98 VAL A O 1
ATOM 687 N N . VAL A 1 99 ? -0.612 -8.214 -3.319 1.00 87.38 99 VAL A N 1
ATOM 688 C CA . VAL A 1 99 ? -1.746 -8.192 -4.252 1.00 87.38 99 VAL A CA 1
ATOM 689 C C . VAL A 1 99 ? -2.796 -7.192 -3.781 1.00 87.38 99 VAL A C 1
ATOM 691 O O . VAL A 1 99 ? -3.009 -7.031 -2.583 1.00 87.38 99 VAL A O 1
ATOM 694 N N . LEU A 1 100 ? -3.467 -6.520 -4.714 1.00 83.00 100 LEU A N 1
ATOM 695 C CA . LEU A 1 100 ? -4.592 -5.636 -4.403 1.00 83.00 100 LEU A CA 1
ATOM 696 C C . LEU A 1 100 ? -5.913 -6.370 -4.636 1.00 83.00 100 LEU A C 1
ATOM 698 O O . LEU A 1 100 ? -6.006 -7.212 -5.532 1.00 83.00 100 LEU A O 1
ATOM 702 N N . ASP A 1 101 ? -6.953 -6.023 -3.876 1.00 74.56 101 ASP A N 1
ATOM 703 C CA . ASP A 1 101 ? -8.316 -6.458 -4.195 1.00 74.56 101 ASP A CA 1
ATOM 704 C C . ASP A 1 101 ? -8.788 -5.762 -5.493 1.00 74.56 101 ASP A C 1
ATOM 706 O O . ASP A 1 101 ? -8.939 -4.537 -5.519 1.00 74.56 101 ASP A O 1
ATOM 710 N N . PRO A 1 102 ? -9.085 -6.503 -6.579 1.00 66.00 102 PRO A N 1
ATOM 711 C CA . PRO A 1 102 ? -9.520 -5.909 -7.845 1.00 66.00 102 PRO A CA 1
ATOM 712 C C . PRO A 1 102 ? -10.887 -5.210 -7.754 1.00 66.00 102 PRO A C 1
ATOM 714 O O . PRO A 1 102 ? -11.214 -4.375 -8.598 1.00 66.00 102 PRO A O 1
ATOM 717 N N . ARG A 1 103 ? -11.710 -5.530 -6.745 1.00 65.19 103 ARG A N 1
ATOM 718 C CA . ARG A 1 103 ? -13.003 -4.871 -6.487 1.00 65.19 103 ARG A CA 1
ATOM 719 C C . ARG A 1 103 ? -12.837 -3.634 -5.605 1.00 65.19 103 ARG A C 1
ATOM 721 O O . ARG A 1 103 ? -13.625 -2.690 -5.717 1.00 65.19 103 ARG A O 1
ATOM 728 N N . ARG A 1 104 ? -11.818 -3.634 -4.742 1.00 63.59 104 ARG A N 1
ATOM 729 C CA . ARG A 1 104 ? -11.483 -2.553 -3.807 1.00 63.59 104 ARG A CA 1
ATOM 730 C C . ARG A 1 104 ? -9.967 -2.338 -3.772 1.00 63.59 104 ARG A C 1
ATOM 732 O O . ARG A 1 104 ? -9.316 -2.792 -2.837 1.00 63.59 104 ARG A O 1
ATOM 739 N N . PRO A 1 105 ? -9.394 -1.598 -4.732 1.00 58.97 105 PRO A N 1
ATOM 740 C CA . PRO A 1 105 ? -7.940 -1.434 -4.828 1.00 58.97 105 PRO A CA 1
ATOM 741 C C . PRO A 1 105 ? -7.317 -0.635 -3.672 1.00 58.97 105 PRO A C 1
ATOM 743 O O . PRO A 1 105 ? -6.123 -0.388 -3.642 1.00 58.97 105 PRO A O 1
ATOM 746 N N . THR A 1 106 ? -8.122 -0.248 -2.692 1.00 62.81 106 THR A N 1
ATOM 747 C CA . THR A 1 106 ? -7.710 0.349 -1.428 1.00 62.81 106 THR A CA 1
ATOM 748 C C . THR A 1 106 ? -7.342 -0.686 -0.353 1.00 62.81 106 THR A C 1
ATOM 750 O O . THR A 1 106 ? -6.791 -0.338 0.691 1.00 62.81 106 THR A O 1
ATOM 753 N N . THR A 1 107 ? -7.618 -1.971 -0.602 1.00 66.62 107 THR A N 1
ATOM 754 C CA . THR A 1 107 ? -7.186 -3.094 0.238 1.00 66.62 107 THR A CA 1
ATOM 755 C C . THR A 1 107 ? -5.996 -3.791 -0.412 1.00 66.62 107 THR A C 1
ATOM 757 O O . THR A 1 107 ? -6.119 -4.352 -1.505 1.00 66.62 107 THR A O 1
ATOM 760 N N . VAL A 1 108 ? -4.852 -3.773 0.274 1.00 75.56 108 VAL A N 1
ATOM 761 C CA . VAL A 1 108 ? -3.624 -4.450 -0.152 1.00 75.56 108 VAL A CA 1
ATOM 762 C C . VAL A 1 108 ? -3.387 -5.645 0.763 1.00 75.56 108 VAL A C 1
ATOM 764 O O . VAL A 1 108 ? -3.416 -5.527 1.982 1.00 75.56 108 VAL A O 1
ATOM 767 N N . TYR A 1 109 ? -3.140 -6.812 0.186 1.00 79.00 109 TYR A N 1
ATOM 768 C CA . TYR A 1 109 ? -2.736 -8.004 0.919 1.00 79.00 109 TYR A CA 1
ATOM 769 C C . TYR A 1 109 ? -1.243 -8.221 0.722 1.00 79.00 109 TYR A C 1
ATOM 771 O O . TYR A 1 109 ? -0.771 -8.264 -0.414 1.00 79.00 109 TYR A O 1
ATOM 779 N N . ALA A 1 110 ? -0.511 -8.393 1.818 1.00 80.69 110 ALA A N 1
ATOM 780 C CA . ALA A 1 110 ? 0.900 -8.746 1.799 1.00 80.69 110 ALA A CA 1
ATOM 781 C C . ALA A 1 110 ? 1.105 -10.110 2.457 1.00 80.69 110 ALA A C 1
ATOM 783 O O . ALA A 1 110 ? 0.729 -10.321 3.609 1.00 80.69 110 ALA A O 1
ATOM 784 N N . ALA A 1 111 ? 1.704 -11.043 1.726 1.00 79.38 111 ALA A N 1
ATOM 785 C CA . ALA A 1 111 ? 2.112 -12.333 2.255 1.00 79.38 111 ALA A CA 1
ATOM 786 C C . ALA A 1 111 ? 3.569 -12.251 2.710 1.00 79.38 111 ALA A C 1
ATOM 788 O O . ALA A 1 111 ? 4.475 -12.116 1.878 1.00 79.38 111 ALA A O 1
ATOM 789 N N . ALA A 1 112 ? 3.802 -12.363 4.016 1.00 76.25 112 ALA A N 1
ATOM 790 C CA . ALA A 1 112 ? 5.148 -12.497 4.547 1.00 76.25 112 ALA A CA 1
ATOM 791 C C . ALA A 1 112 ? 5.545 -13.975 4.600 1.00 76.25 112 ALA A C 1
ATOM 793 O O . ALA A 1 112 ? 4.812 -14.809 5.148 1.00 76.25 112 ALA A O 1
ATOM 794 N N . ALA A 1 113 ? 6.695 -14.301 4.011 1.00 65.50 113 ALA A N 1
ATOM 795 C CA . ALA A 1 113 ? 7.234 -15.650 4.070 1.00 65.50 113 ALA A CA 1
ATOM 796 C C . ALA A 1 113 ? 7.817 -15.873 5.466 1.00 65.50 113 ALA A C 1
ATOM 798 O O . ALA A 1 113 ? 8.917 -15.421 5.770 1.00 65.50 113 ALA A O 1
ATOM 799 N N . GLY A 1 114 ? 7.072 -16.585 6.308 1.00 60.75 114 GLY A N 1
ATOM 800 C CA . GLY A 1 114 ? 7.574 -17.015 7.607 1.00 60.75 114 GLY A CA 1
ATOM 801 C C . GLY A 1 114 ? 8.847 -17.828 7.443 1.00 60.75 114 GLY A C 1
ATOM 802 O O . GLY A 1 114 ? 8.925 -18.696 6.570 1.00 60.75 114 GLY A O 1
ATOM 803 N N . GLY A 1 115 ? 9.845 -17.553 8.273 1.00 56.62 115 GLY A N 1
ATOM 804 C CA . GLY A 1 115 ? 11.123 -18.244 8.196 1.00 56.62 115 GLY A CA 1
ATOM 805 C C . GLY A 1 115 ? 12.078 -17.852 9.311 1.00 56.62 115 GLY A C 1
ATOM 806 O O . GLY A 1 115 ? 11.699 -17.217 10.290 1.00 56.62 115 GLY A O 1
ATOM 807 N N . PHE A 1 116 ? 13.330 -18.283 9.182 1.00 50.50 116 PHE A N 1
ATOM 808 C CA . PHE A 1 116 ? 14.399 -17.922 10.107 1.00 50.50 116 PHE A CA 1
ATOM 809 C C . PHE A 1 116 ? 15.299 -16.891 9.428 1.00 50.50 116 PHE A C 1
ATOM 811 O O . PHE A 1 116 ? 16.105 -17.245 8.567 1.00 50.50 116 PHE A O 1
ATOM 818 N N . PHE A 1 117 ? 15.145 -15.619 9.790 1.00 53.38 117 PHE A N 1
ATOM 819 C CA . PHE A 1 117 ? 15.908 -14.510 9.215 1.00 53.38 117 PHE A CA 1
ATOM 820 C C . PHE A 1 117 ? 16.628 -13.766 10.341 1.00 53.38 117 PHE A C 1
ATOM 822 O O . PHE A 1 117 ? 16.024 -13.441 11.360 1.00 53.38 117 PHE A O 1
ATOM 829 N N . ASP A 1 118 ? 17.938 -13.563 10.182 1.00 55.12 118 ASP A N 1
ATOM 830 C CA . ASP A 1 118 ? 18.802 -12.866 11.150 1.00 55.12 118 ASP A CA 1
ATOM 831 C C . ASP A 1 118 ? 18.642 -13.341 12.615 1.00 55.12 118 ASP A C 1
ATOM 833 O O . ASP A 1 118 ? 18.485 -12.564 13.556 1.00 55.12 118 ASP A O 1
ATOM 837 N N . GLY A 1 119 ? 18.608 -14.662 12.824 1.00 53.91 119 GLY A N 1
ATOM 838 C CA . GLY A 1 119 ? 18.516 -15.242 14.169 1.00 53.91 119 GLY A CA 1
ATOM 839 C C . GLY A 1 119 ? 17.110 -15.278 14.781 1.00 53.91 119 GLY A C 1
ATOM 840 O O . GLY A 1 119 ? 16.972 -15.715 15.925 1.00 53.91 119 GLY A O 1
ATOM 841 N N . ARG A 1 120 ? 16.069 -14.838 14.061 1.00 50.88 120 ARG A N 1
ATOM 842 C CA . ARG A 1 120 ? 14.681 -14.798 14.550 1.00 50.88 120 ARG A CA 1
ATOM 843 C C . ARG A 1 120 ? 13.767 -15.700 13.722 1.00 50.88 120 ARG A C 1
ATOM 845 O O . ARG A 1 120 ? 13.809 -15.669 12.497 1.00 50.88 120 ARG A O 1
ATOM 852 N N . VAL A 1 121 ? 12.914 -16.471 14.405 1.00 55.19 121 VAL A N 1
ATOM 853 C CA . VAL A 1 121 ? 11.777 -17.173 13.786 1.00 55.19 121 VAL A CA 1
ATOM 854 C C . VAL A 1 121 ? 10.660 -16.155 13.573 1.00 55.19 121 VAL A C 1
ATOM 856 O O . VAL A 1 121 ? 10.179 -15.573 14.547 1.00 55.19 121 VAL A O 1
ATOM 859 N N . THR A 1 122 ? 10.217 -15.961 12.337 1.00 59.03 122 THR A N 1
ATOM 860 C CA . THR A 1 122 ? 9.021 -15.180 12.026 1.00 59.03 122 THR A CA 1
ATOM 861 C C . THR A 1 122 ? 7.846 -16.106 11.723 1.00 59.03 122 THR A C 1
ATOM 863 O O . THR A 1 122 ? 7.932 -17.045 10.928 1.00 59.03 122 THR A O 1
ATOM 866 N N . GLY A 1 123 ? 6.724 -15.867 12.405 1.00 54.34 123 GLY A N 1
ATOM 867 C CA . GLY A 1 123 ? 5.449 -16.490 12.071 1.00 54.34 123 GLY A CA 1
ATOM 868 C C . GLY A 1 123 ? 4.911 -15.816 10.820 1.00 54.34 123 GLY A C 1
ATOM 869 O O . GLY A 1 123 ? 4.297 -14.759 10.917 1.00 54.34 123 GLY A O 1
ATOM 870 N N . GLY A 1 124 ? 5.203 -16.387 9.654 1.00 64.44 124 GLY A N 1
ATOM 871 C CA . GLY A 1 124 ? 4.671 -15.902 8.381 1.00 64.44 124 GLY A CA 1
ATOM 872 C C . GLY A 1 124 ? 3.154 -15.768 8.406 1.00 64.44 124 GLY A C 1
ATOM 873 O O . GLY A 1 124 ? 2.470 -16.409 9.206 1.00 64.44 124 GLY A O 1
ATOM 874 N N . GLY A 1 125 ? 2.616 -14.955 7.507 1.00 70.56 125 GLY A N 1
ATOM 875 C CA . GLY A 1 125 ? 1.188 -14.677 7.487 1.00 70.56 125 GLY A CA 1
ATOM 876 C C . GLY A 1 125 ? 0.765 -13.837 6.296 1.00 70.56 125 GLY A C 1
ATOM 877 O O . GLY A 1 125 ? 1.591 -13.260 5.590 1.00 70.56 125 GLY A O 1
ATOM 878 N N . VAL A 1 126 ? -0.546 -13.782 6.078 1.00 71.25 126 VAL A N 1
ATOM 879 C CA . VAL A 1 126 ? -1.163 -12.821 5.164 1.00 71.25 126 VAL A CA 1
ATOM 880 C C . VAL A 1 126 ? -1.651 -11.653 6.003 1.00 71.25 126 VAL A C 1
ATOM 882 O O . VAL A 1 126 ? -2.509 -11.819 6.869 1.00 71.25 126 VAL A O 1
ATOM 885 N N . PHE A 1 127 ? -1.103 -10.481 5.734 1.00 71.38 127 PHE A N 1
ATOM 886 C CA . PHE A 1 127 ? -1.463 -9.233 6.381 1.00 71.38 127 PHE A CA 1
ATOM 887 C C . PHE A 1 127 ? -2.333 -8.415 5.439 1.00 71.38 127 PHE A C 1
ATOM 889 O O . PHE A 1 127 ? -2.089 -8.366 4.231 1.00 71.38 127 PHE A O 1
ATOM 896 N N . VAL A 1 128 ? -3.350 -7.767 5.997 1.00 63.25 128 VAL A N 1
ATOM 897 C CA . VAL A 1 128 ? -4.135 -6.770 5.273 1.00 63.25 128 VAL A CA 1
ATOM 898 C C . VAL A 1 128 ? -3.549 -5.410 5.609 1.00 63.25 128 VAL A C 1
ATOM 900 O O . VAL A 1 128 ? -3.593 -4.989 6.762 1.00 63.25 128 VAL A O 1
ATOM 903 N N . ILE A 1 129 ? -2.987 -4.747 4.606 1.00 67.31 129 ILE A N 1
ATOM 904 C CA . ILE A 1 129 ? -2.469 -3.390 4.709 1.00 67.31 129 ILE A CA 1
ATOM 905 C C . ILE A 1 129 ? -3.480 -2.464 4.036 1.00 67.31 129 ILE A C 1
ATOM 907 O O . ILE A 1 129 ? -3.848 -2.641 2.871 1.00 67.31 129 ILE A O 1
ATOM 911 N N . PHE A 1 130 ? -3.969 -1.486 4.787 1.00 62.44 130 PHE A N 1
ATOM 912 C CA . PHE A 1 130 ? -4.969 -0.538 4.306 1.00 62.44 130 PHE A CA 1
ATOM 913 C C . PHE A 1 130 ? -4.303 0.757 3.869 1.00 62.44 130 PHE A C 1
ATOM 915 O O . PHE A 1 130 ? -3.344 1.205 4.496 1.00 62.44 130 PHE A O 1
ATOM 922 N N . THR A 1 131 ? -4.824 1.383 2.814 1.00 60.31 131 THR A N 1
ATOM 923 C CA . THR A 1 131 ? -4.401 2.737 2.454 1.00 60.31 131 THR A CA 1
ATOM 924 C C . THR A 1 131 ? -4.811 3.751 3.532 1.00 60.31 131 THR A C 1
ATOM 926 O O . THR A 1 131 ? -5.846 3.578 4.182 1.00 60.31 131 THR A O 1
ATOM 929 N N . PRO A 1 132 ? -4.039 4.841 3.706 1.00 58.72 132 PRO A N 1
ATOM 930 C CA . PRO A 1 132 ? -4.333 5.909 4.660 1.00 58.72 132 PRO A CA 1
ATOM 931 C C . PRO A 1 132 ? -5.778 6.431 4.581 1.00 58.72 132 PRO A C 1
ATOM 933 O O . PRO A 1 132 ? -6.446 6.567 5.602 1.00 58.72 132 PRO A O 1
ATOM 936 N N . ALA A 1 133 ? -6.286 6.680 3.369 1.00 55.75 133 ALA A N 1
ATOM 937 C CA . ALA A 1 133 ? -7.627 7.228 3.149 1.00 55.75 133 ALA A CA 1
ATOM 938 C C . ALA A 1 133 ? -8.760 6.281 3.606 1.00 55.75 133 ALA A C 1
ATOM 940 O O . ALA A 1 133 ? -9.781 6.736 4.121 1.00 55.75 133 ALA A O 1
ATOM 941 N N . ASP A 1 134 ? -8.564 4.965 3.495 1.00 59.94 134 ASP A N 1
ATOM 942 C CA . ASP A 1 134 ? -9.555 3.961 3.901 1.00 59.94 134 ASP A CA 1
ATOM 943 C C . ASP A 1 134 ? -9.549 3.693 5.405 1.00 59.94 134 ASP A C 1
ATOM 945 O O . ASP A 1 134 ? -10.568 3.299 5.975 1.00 59.94 134 ASP A O 1
ATOM 949 N N . ALA A 1 135 ? -8.410 3.921 6.057 1.00 63.97 135 ALA A N 1
ATOM 950 C CA . ALA A 1 135 ? -8.271 3.804 7.500 1.00 63.97 135 ALA A CA 1
ATOM 951 C C . ALA A 1 135 ? -9.281 4.735 8.204 1.00 63.97 135 ALA A C 1
ATOM 953 O O . ALA A 1 135 ? -10.057 4.300 9.058 1.00 63.97 135 ALA A O 1
ATOM 954 N N . PHE A 1 136 ? -9.367 5.987 7.744 1.00 69.19 136 PHE A N 1
ATOM 955 C CA . PHE A 1 136 ? -10.339 6.961 8.238 1.00 69.19 136 PHE A CA 1
ATOM 956 C C . PHE A 1 136 ? -11.790 6.587 7.907 1.00 69.19 136 PHE A C 1
ATOM 958 O O . PHE A 1 136 ? -12.646 6.668 8.786 1.00 69.19 136 PHE A O 1
ATOM 965 N N . GLU A 1 137 ? -12.094 6.141 6.684 1.00 69.75 137 GLU A N 1
ATOM 966 C CA . GLU A 1 137 ? -13.466 5.748 6.315 1.00 69.75 137 GLU A CA 1
ATOM 967 C C . GLU A 1 137 ? -13.957 4.509 7.080 1.00 69.75 137 GLU A C 1
ATOM 969 O O . GLU A 1 137 ? -15.130 4.435 7.456 1.00 69.75 137 GLU A O 1
ATOM 974 N N . ARG A 1 138 ? -13.067 3.561 7.404 1.00 66.00 138 ARG A N 1
ATOM 975 C CA . ARG A 1 138 ? -13.395 2.436 8.294 1.00 66.00 138 ARG A CA 1
ATOM 976 C C . ARG A 1 138 ? -13.706 2.903 9.711 1.00 66.00 138 ARG A C 1
ATOM 978 O O . ARG A 1 138 ? -14.657 2.391 10.296 1.00 66.00 138 ARG A O 1
ATOM 985 N N . LEU A 1 139 ? -12.957 3.872 10.241 1.00 71.50 139 LEU A N 1
ATOM 986 C CA . LEU A 1 139 ? -13.231 4.444 11.562 1.00 71.50 139 LEU A CA 1
ATOM 987 C C . LEU A 1 139 ? -14.578 5.170 11.582 1.00 71.50 139 LEU A C 1
ATOM 989 O O . LEU A 1 139 ? -15.382 4.983 12.493 1.00 71.50 139 LEU A O 1
ATOM 993 N N . ILE A 1 140 ? -14.859 5.945 10.533 1.00 77.19 140 ILE A N 1
ATOM 994 C CA . ILE A 1 140 ? -16.137 6.634 10.358 1.00 77.19 140 ILE A CA 1
ATOM 995 C C . ILE A 1 140 ? -17.290 5.618 10.294 1.00 77.19 140 ILE A C 1
ATOM 997 O O . ILE A 1 140 ? -18.327 5.824 10.923 1.00 77.19 140 ILE A O 1
ATOM 1001 N N . GLU A 1 141 ? -17.131 4.512 9.567 1.00 75.25 141 GLU A N 1
ATOM 1002 C CA . GLU A 1 141 ? -18.149 3.461 9.479 1.00 75.25 141 GLU A CA 1
ATOM 1003 C C . GLU A 1 141 ? -18.308 2.676 10.792 1.00 75.25 141 GLU A C 1
ATOM 1005 O O . GLU A 1 141 ? -19.429 2.333 11.170 1.00 75.25 141 GLU A O 1
ATOM 1010 N N . ALA A 1 142 ? -17.219 2.432 11.524 1.00 68.69 142 ALA A N 1
ATOM 1011 C CA . ALA A 1 142 ? -17.265 1.830 12.856 1.00 68.69 142 ALA A CA 1
ATOM 1012 C C . ALA A 1 142 ? -18.047 2.719 13.836 1.00 68.69 142 ALA A C 1
ATOM 1014 O O . ALA A 1 142 ? -18.941 2.229 14.525 1.00 68.69 142 ALA A O 1
ATOM 1015 N N . ILE A 1 143 ? -17.798 4.033 13.815 1.00 78.88 143 ILE A N 1
ATOM 1016 C CA . ILE A 1 143 ? -18.549 5.037 14.582 1.00 78.88 143 ILE A CA 1
ATOM 1017 C C . ILE A 1 143 ? -20.034 5.006 14.221 1.00 78.88 143 ILE A C 1
ATOM 1019 O O . ILE A 1 143 ? -20.874 4.916 15.113 1.00 78.88 143 ILE A O 1
ATOM 1023 N N . ARG A 1 144 ? -20.371 5.006 12.924 1.00 81.94 144 ARG A N 1
ATOM 1024 C CA . ARG A 1 144 ? -21.772 4.948 12.467 1.00 81.94 144 ARG A CA 1
ATOM 1025 C C . ARG A 1 144 ? -22.521 3.711 12.963 1.00 81.94 144 ARG A C 1
ATOM 1027 O O . ARG A 1 144 ? -23.734 3.770 13.130 1.00 81.94 144 ARG A O 1
ATOM 1034 N N . ARG A 1 145 ? -21.817 2.593 13.157 1.00 77.12 145 ARG A N 1
ATOM 1035 C CA . ARG A 1 145 ? -22.394 1.328 13.639 1.00 77.12 145 ARG A CA 1
ATOM 1036 C C . ARG A 1 145 ? -22.457 1.232 15.158 1.00 77.12 145 ARG A C 1
ATOM 1038 O O . ARG A 1 145 ? -23.336 0.549 15.672 1.00 77.12 145 ARG A O 1
ATOM 1045 N N . ALA A 1 146 ? -21.506 1.847 15.854 1.00 70.81 146 ALA A N 1
ATOM 1046 C CA . ALA A 1 146 ? -21.345 1.716 17.299 1.00 70.81 146 ALA A CA 1
ATOM 1047 C C 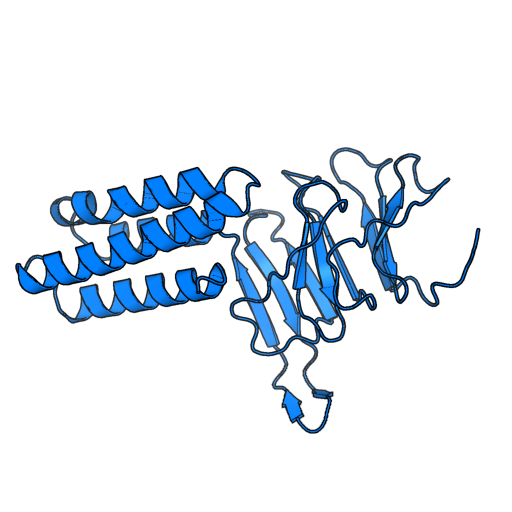. ALA A 1 146 ? -22.086 2.794 18.107 1.00 70.81 146 ALA A C 1
ATOM 1049 O O . ALA A 1 146 ? -22.292 2.599 19.307 1.00 70.81 146 ALA A O 1
ATOM 1050 N N . LEU A 1 147 ? -22.446 3.915 17.472 1.00 77.75 147 LEU A N 1
ATOM 1051 C CA . LEU A 1 147 ? -22.968 5.113 18.133 1.00 77.75 147 LEU A CA 1
ATOM 1052 C C . LEU A 1 147 ? -24.281 5.597 17.524 1.00 77.75 147 LEU A C 1
ATOM 1054 O O . LEU A 1 147 ? -24.530 5.422 16.325 1.00 77.75 147 LEU A O 1
ATOM 1058 N N . ALA A 1 148 ? -25.100 6.249 18.346 1.00 77.38 148 ALA A N 1
ATOM 1059 C CA . ALA A 1 148 ? -26.334 6.873 17.892 1.00 77.38 148 ALA A CA 1
ATOM 1060 C C . ALA A 1 148 ? -26.033 8.151 17.070 1.00 77.38 148 ALA A C 1
ATOM 1062 O O . ALA A 1 148 ? -24.991 8.779 17.274 1.00 77.38 148 ALA A O 1
ATOM 1063 N N . PRO A 1 149 ? -26.886 8.553 16.106 1.00 76.38 149 PRO A N 1
ATOM 1064 C CA . PRO A 1 149 ? -26.608 9.674 15.196 1.00 76.38 149 PRO A CA 1
ATOM 1065 C C . PRO A 1 149 ? -26.218 10.999 15.875 1.00 76.38 149 PRO A C 1
ATOM 1067 O O . PRO A 1 149 ? -25.417 11.760 15.329 1.00 76.38 149 PRO A O 1
ATOM 1070 N N . GLU A 1 150 ? -26.757 11.269 17.060 1.00 72.62 150 GLU A N 1
ATOM 1071 C CA . GLU A 1 150 ? -26.475 12.439 17.892 1.00 72.62 150 GLU A CA 1
ATOM 1072 C C . GLU A 1 150 ? -25.022 12.489 18.400 1.00 72.62 150 GLU A C 1
ATOM 1074 O O . GLU A 1 150 ? -24.430 13.568 18.447 1.00 72.62 150 GLU A O 1
ATOM 1079 N N . GLU A 1 151 ? -24.414 11.331 18.670 1.00 71.56 151 GLU A N 1
ATOM 1080 C CA . GLU A 1 151 ? -23.034 11.169 19.163 1.00 71.56 151 GLU A CA 1
ATOM 1081 C C . GLU A 1 151 ? -22.004 11.168 18.016 1.00 71.56 151 GLU A C 1
ATOM 1083 O O . GLU A 1 151 ? -20.814 11.406 18.212 1.00 71.56 151 GLU A O 1
ATOM 1088 N N . GLN A 1 152 ? -22.444 10.908 16.781 1.00 79.56 152 GLN A N 1
ATOM 1089 C CA . GLN A 1 152 ? -21.557 10.759 15.621 1.00 79.56 152 GLN A CA 1
ATOM 1090 C C . GLN A 1 152 ? -20.967 12.091 15.136 1.00 79.56 152 GLN A C 1
ATOM 1092 O O . GLN A 1 152 ? -19.875 12.122 14.563 1.00 79.56 152 GLN A O 1
ATOM 1097 N N . SER A 1 153 ? -21.700 13.195 15.304 1.00 74.94 153 SER A N 1
ATOM 1098 C CA . SER A 1 153 ? -21.381 14.467 14.642 1.00 74.94 153 SER A CA 1
ATOM 1099 C C . SER A 1 153 ? -20.068 15.096 15.124 1.00 74.94 153 SER A C 1
ATOM 1101 O O . SER A 1 153 ? -19.303 15.604 14.298 1.00 74.94 153 SER A O 1
ATOM 1103 N N . SER A 1 154 ? -19.769 15.003 16.423 1.00 75.44 154 SER A N 1
ATOM 1104 C CA . SER A 1 154 ? -18.540 15.538 17.021 1.00 75.44 154 SER A CA 1
ATOM 1105 C C . SER A 1 154 ? -17.305 14.696 16.685 1.00 75.44 154 SER A C 1
ATOM 1107 O O . SER A 1 154 ? -16.215 15.239 16.514 1.00 75.44 154 SER A O 1
ATOM 1109 N N . LEU A 1 155 ? -17.481 13.385 16.496 1.00 78.06 155 LEU A N 1
ATOM 1110 C CA . LEU A 1 155 ? -16.403 12.425 16.237 1.00 78.06 155 LEU A CA 1
ATOM 1111 C C . LEU A 1 155 ? -16.046 12.283 14.749 1.00 78.06 155 LEU A C 1
ATOM 1113 O O . LEU A 1 155 ? -14.880 12.117 14.395 1.00 78.06 155 LEU A O 1
ATOM 1117 N N . ILE A 1 156 ? -17.028 12.375 13.848 1.00 80.69 156 ILE A N 1
ATOM 1118 C CA . ILE A 1 156 ? -16.809 12.200 12.402 1.00 80.69 156 ILE A CA 1
ATOM 1119 C C . ILE A 1 156 ? -16.097 13.410 11.772 1.00 80.69 156 ILE A 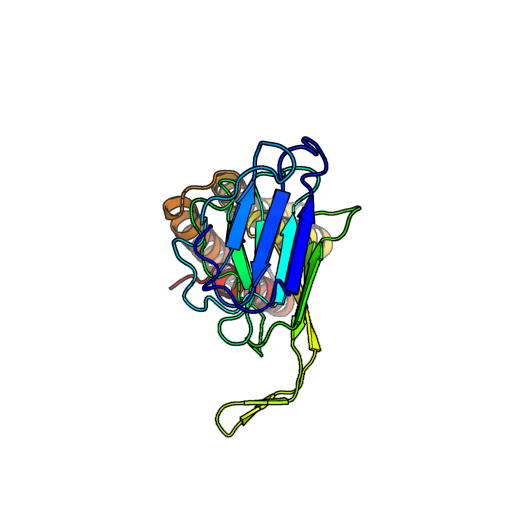C 1
ATOM 1121 O O . ILE A 1 156 ? -15.401 13.260 10.765 1.00 80.69 156 ILE A O 1
ATOM 1125 N N . GLY A 1 157 ? -16.262 14.611 12.335 1.00 79.38 157 GLY A N 1
ATOM 1126 C CA . GLY A 1 157 ? -15.687 15.851 11.800 1.00 79.38 157 GLY A CA 1
ATOM 1127 C C . GLY A 1 157 ? -14.162 15.798 11.616 1.00 79.38 157 GLY A C 1
ATOM 1128 O O . GLY A 1 157 ? -13.696 15.950 10.480 1.00 79.38 157 GLY A O 1
ATOM 1129 N N . PRO A 1 158 ? -13.381 15.538 12.685 1.00 76.38 158 PRO A N 1
ATOM 1130 C CA . PRO A 1 158 ? -11.928 15.377 12.601 1.00 76.38 158 PRO A CA 1
ATOM 1131 C C . PRO A 1 158 ? -11.497 14.304 11.592 1.00 76.38 158 PRO A C 1
ATOM 1133 O O . PRO A 1 158 ? -10.557 14.514 10.824 1.00 76.38 158 PRO A O 1
ATOM 1136 N N . LEU A 1 159 ? -12.234 13.191 11.524 1.00 74.00 159 LEU A N 1
ATOM 1137 C CA . LEU A 1 159 ? -11.910 12.068 10.646 1.00 74.00 159 LEU A CA 1
ATOM 1138 C C . LEU A 1 159 ? -12.115 12.376 9.167 1.00 74.00 159 LEU A C 1
ATOM 1140 O O . LEU A 1 159 ? -11.262 12.033 8.355 1.00 74.00 159 LEU A O 1
ATOM 1144 N N . ARG A 1 160 ? -13.198 13.069 8.796 1.00 77.06 160 ARG A N 1
ATOM 1145 C CA . ARG A 1 160 ? -13.400 13.499 7.400 1.00 77.06 160 ARG A CA 1
ATOM 1146 C C . ARG A 1 160 ? -12.312 14.467 6.946 1.00 77.06 160 ARG A C 1
ATOM 1148 O O . ARG A 1 160 ? -11.879 14.411 5.796 1.00 77.06 160 ARG A O 1
ATOM 1155 N N . GLN A 1 161 ? -11.870 15.351 7.840 1.00 73.75 161 GLN A N 1
ATOM 1156 C CA . GLN A 1 161 ? -10.775 16.275 7.545 1.00 73.75 161 GLN A CA 1
ATOM 1157 C C . GLN A 1 161 ? -9.452 15.523 7.356 1.00 73.75 161 GLN A C 1
ATOM 1159 O O . GLN A 1 161 ? -8.740 15.810 6.398 1.00 73.75 161 GLN A O 1
ATOM 1164 N N . GLY A 1 162 ? -9.157 14.531 8.204 1.00 65.94 162 GLY A N 1
ATOM 1165 C CA . GLY A 1 162 ? -8.002 13.643 8.037 1.00 65.94 162 GLY A CA 1
ATOM 1166 C C . GLY A 1 162 ? -8.047 12.850 6.728 1.00 65.94 162 GLY A C 1
ATOM 1167 O O . GLY A 1 162 ? -7.095 12.899 5.955 1.00 65.94 162 GLY A O 1
ATOM 1168 N N . ALA A 1 163 ? -9.186 12.223 6.417 1.00 64.38 163 ALA A N 1
ATOM 1169 C CA . ALA A 1 163 ? -9.394 11.486 5.168 1.00 64.38 163 ALA A CA 1
ATOM 1170 C C . ALA A 1 163 ? -9.159 12.360 3.926 1.00 64.38 163 ALA A C 1
ATOM 1172 O O . ALA A 1 163 ? -8.514 11.925 2.978 1.00 64.38 163 ALA A O 1
ATOM 1173 N N . THR A 1 164 ? -9.638 13.610 3.949 1.00 66.06 164 THR A N 1
ATOM 1174 C CA . THR A 1 164 ? -9.472 14.559 2.835 1.00 66.06 164 THR A CA 1
ATOM 1175 C C . THR A 1 164 ? -8.000 14.915 2.612 1.00 66.06 164 THR A C 1
ATOM 1177 O O . THR A 1 164 ? -7.566 15.005 1.468 1.00 66.06 164 THR A O 1
ATOM 1180 N N . LEU A 1 165 ? -7.210 15.074 3.679 1.00 62.91 165 LEU A N 1
ATOM 1181 C CA . LEU A 1 165 ? -5.777 15.386 3.576 1.00 62.91 165 LEU A CA 1
ATOM 1182 C C . LEU A 1 165 ? -4.986 14.252 2.912 1.00 62.91 165 LEU A C 1
ATOM 1184 O O . LEU A 1 165 ? -4.038 14.510 2.181 1.00 62.91 165 LEU A O 1
ATOM 1188 N N . LEU A 1 166 ? -5.432 13.012 3.099 1.00 55.97 166 LEU A N 1
ATOM 1189 C CA . LEU A 1 166 ? -4.809 11.814 2.534 1.00 55.97 166 LEU A CA 1
ATOM 1190 C C . LEU A 1 166 ? -5.233 11.520 1.088 1.00 55.97 166 LEU A C 1
ATOM 1192 O O . L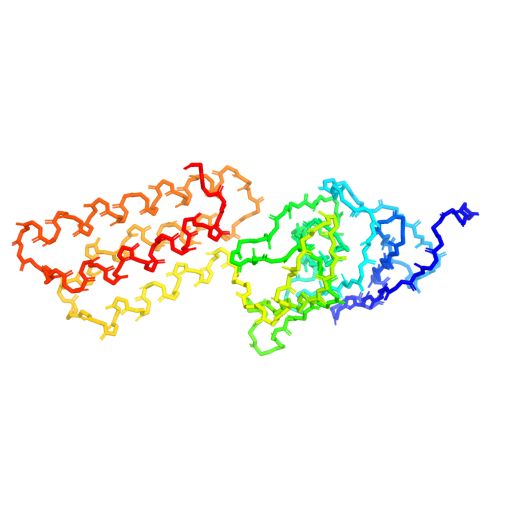EU A 1 166 ? -4.829 10.503 0.522 1.00 55.97 166 LEU A O 1
ATOM 1196 N N . THR A 1 167 ? -6.064 12.379 0.487 1.00 55.22 167 THR A N 1
ATOM 1197 C CA . THR A 1 167 ? -6.432 12.262 -0.934 1.00 55.22 167 THR A CA 1
ATOM 1198 C C . THR A 1 167 ? -5.375 12.829 -1.878 1.00 55.22 167 THR A C 1
ATOM 1200 O O . THR A 1 167 ? -5.430 12.541 -3.073 1.00 55.22 167 THR A O 1
ATOM 1203 N N . ASP A 1 168 ? -4.402 13.589 -1.366 1.00 43.88 168 ASP A N 1
ATOM 1204 C CA . ASP A 1 168 ? -3.247 14.036 -2.139 1.00 43.88 168 ASP A CA 1
ATOM 1205 C C . ASP A 1 168 ? -1.954 13.333 -1.683 1.00 43.88 168 ASP A C 1
ATOM 1207 O O . ASP A 1 168 ? -1.895 12.681 -0.642 1.00 43.88 168 ASP A O 1
ATOM 1211 N N . THR A 1 169 ? -0.915 13.393 -2.514 1.00 49.50 169 THR A N 1
ATOM 1212 C CA . THR A 1 169 ? 0.335 12.640 -2.328 1.00 49.50 169 THR A CA 1
ATOM 1213 C C . THR A 1 169 ? 1.382 13.394 -1.499 1.00 49.50 169 THR A C 1
ATOM 1215 O O . THR A 1 169 ? 2.573 13.095 -1.607 1.00 49.50 169 THR A O 1
ATOM 1218 N N . ASN A 1 170 ? 0.993 14.419 -0.735 1.00 56.00 170 ASN A N 1
ATOM 1219 C CA . ASN A 1 170 ? 1.932 15.246 0.016 1.00 56.00 170 ASN A CA 1
ATOM 1220 C C . ASN A 1 170 ? 2.296 14.579 1.358 1.00 56.00 170 ASN A C 1
ATOM 1222 O O . ASN A 1 170 ? 1.436 14.462 2.225 1.00 56.00 170 ASN A O 1
ATOM 1226 N N . PRO A 1 171 ? 3.569 14.234 1.623 1.00 53.62 171 PRO A N 1
ATOM 1227 C CA . PRO A 1 171 ? 3.969 13.630 2.900 1.00 53.62 171 PRO A CA 1
ATOM 1228 C C . PRO A 1 171 ? 3.760 14.558 4.113 1.00 53.62 171 PRO A C 1
ATOM 1230 O O . PRO A 1 171 ? 3.692 14.099 5.253 1.00 53.62 171 PRO A O 1
ATOM 1233 N N . ASN A 1 172 ? 3.615 15.873 3.906 1.00 60.66 172 ASN A N 1
ATOM 1234 C CA . ASN A 1 172 ? 3.193 16.780 4.980 1.00 60.66 172 ASN A CA 1
ATOM 1235 C C . ASN A 1 172 ? 1.728 16.565 5.378 1.00 60.66 172 ASN A C 1
ATOM 1237 O O . ASN A 1 172 ? 1.351 16.862 6.513 1.00 60.66 172 ASN A O 1
ATOM 1241 N N . ASN A 1 173 ? 0.917 16.036 4.467 1.00 63.19 173 ASN A N 1
ATOM 1242 C CA . ASN A 1 173 ? -0.477 15.737 4.726 1.00 63.19 173 ASN A CA 1
ATOM 1243 C C . ASN A 1 173 ? -0.645 14.451 5.527 1.00 63.19 173 ASN A C 1
ATOM 1245 O O . ASN A 1 173 ? -1.561 14.401 6.338 1.00 63.19 173 ASN A O 1
ATOM 1249 N N . ASP A 1 174 ? 0.275 13.489 5.416 1.00 62.66 174 ASP A N 1
ATOM 1250 C CA . ASP A 1 174 ? 0.320 12.325 6.312 1.00 62.66 174 ASP A CA 1
ATOM 1251 C C . ASP A 1 174 ? 0.541 12.779 7.765 1.00 62.66 174 ASP A C 1
ATOM 1253 O O . ASP A 1 174 ? -0.202 12.400 8.670 1.00 62.66 174 ASP A O 1
ATOM 1257 N N . ARG A 1 175 ? 1.485 13.706 7.992 1.00 66.94 175 ARG A N 1
ATOM 1258 C CA . ARG A 1 175 ? 1.718 14.310 9.318 1.00 66.94 175 ARG A CA 1
ATOM 1259 C C . ARG A 1 175 ? 0.526 15.146 9.797 1.00 66.94 175 ARG A C 1
ATOM 1261 O O . ARG A 1 175 ? 0.198 15.129 10.982 1.00 66.94 175 ARG A O 1
ATOM 1268 N N . ALA A 1 176 ? -0.132 15.871 8.896 1.00 70.94 176 ALA A N 1
ATOM 1269 C CA . ALA A 1 176 ? -1.351 16.604 9.228 1.00 70.94 176 ALA A CA 1
ATOM 1270 C C . ALA A 1 176 ? -2.519 15.654 9.555 1.00 70.94 176 ALA A C 1
ATOM 1272 O O . ALA A 1 176 ? -3.299 15.947 10.459 1.00 70.94 176 ALA A O 1
ATOM 1273 N N . ALA A 1 177 ? -2.620 14.510 8.874 1.00 71.00 177 ALA A N 1
ATOM 1274 C CA . ALA A 1 177 ? -3.604 13.468 9.145 1.00 71.00 177 ALA A CA 1
ATOM 1275 C C . ALA A 1 177 ? -3.358 12.800 10.505 1.00 71.00 177 ALA A C 1
ATOM 1277 O O . ALA A 1 177 ? -4.321 12.600 11.243 1.00 71.00 177 ALA A O 1
ATOM 1278 N N . CYS A 1 178 ? -2.097 12.572 10.891 1.00 75.69 178 CYS A N 1
ATOM 1279 C CA . CYS A 1 178 ? -1.736 12.158 12.252 1.00 75.69 178 CYS A CA 1
ATOM 1280 C C . CYS A 1 178 ? -2.282 13.135 13.303 1.00 75.69 178 CYS A C 1
ATOM 1282 O O . CYS A 1 178 ? -3.009 12.726 14.202 1.00 75.69 178 CYS A O 1
ATOM 1284 N N . GLY A 1 179 ? -2.066 14.445 13.119 1.00 80.00 179 GLY A N 1
ATOM 1285 C CA . GLY A 1 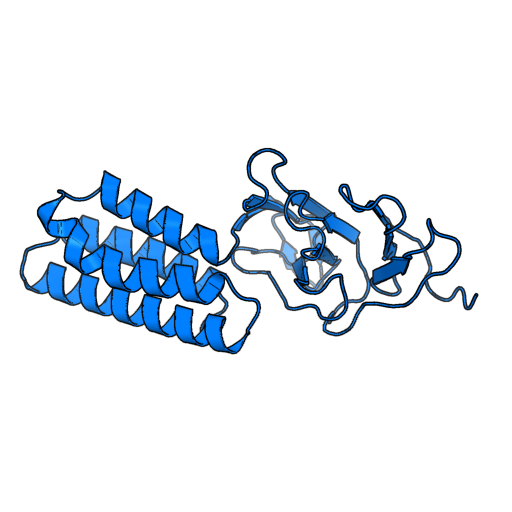179 ? -2.610 15.460 14.030 1.00 80.00 179 GLY A CA 1
ATOM 1286 C C . GLY A 1 179 ? -4.146 15.506 14.075 1.00 80.00 179 GLY A C 1
ATOM 1287 O O . GLY A 1 179 ? -4.730 15.894 15.086 1.00 80.00 179 GLY A O 1
ATOM 1288 N N . ARG A 1 180 ? -4.839 15.084 13.005 1.00 82.44 180 ARG A N 1
ATOM 1289 C CA . ARG A 1 180 ? -6.307 14.917 13.020 1.00 82.44 180 ARG A CA 1
ATOM 1290 C C . ARG A 1 180 ? -6.747 13.683 13.796 1.00 82.44 180 ARG A C 1
ATOM 1292 O O . ARG A 1 180 ? -7.839 13.701 14.360 1.00 82.44 180 ARG A O 1
ATOM 1299 N N . LEU A 1 181 ? -5.921 12.645 13.831 1.00 81.56 181 LEU A N 1
ATOM 1300 C CA . LEU A 1 181 ? -6.176 11.447 14.615 1.00 81.56 181 LEU A CA 1
ATOM 1301 C C . LEU A 1 181 ? -5.924 11.670 16.116 1.00 81.56 181 LEU A C 1
ATOM 1303 O O . LEU A 1 181 ? -6.681 11.165 16.947 1.00 81.56 181 LEU A O 1
ATOM 1307 N N . ASP A 1 182 ? -4.936 12.500 16.454 1.00 85.31 182 ASP A N 1
ATOM 1308 C CA . ASP A 1 182 ? -4.719 12.980 17.824 1.00 85.31 182 ASP A CA 1
ATOM 1309 C C . ASP A 1 182 ? -5.923 13.803 18.294 1.00 85.31 182 ASP A C 1
ATOM 1311 O O . ASP A 1 182 ? -6.529 13.496 19.318 1.00 85.31 182 ASP A O 1
ATOM 1315 N N . ALA A 1 183 ? -6.369 14.765 17.474 1.00 84.12 183 ALA A N 1
ATOM 1316 C CA . ALA A 1 183 ? -7.567 15.554 17.761 1.00 84.12 183 ALA A CA 1
ATOM 1317 C C . ALA A 1 183 ? -8.838 14.690 17.883 1.00 84.12 183 ALA A C 1
ATOM 1319 O O . ALA A 1 183 ? -9.718 14.987 18.690 1.00 84.12 183 ALA A O 1
ATOM 1320 N N . PHE A 1 184 ? -8.947 13.612 17.099 1.00 86.75 184 PHE A N 1
ATOM 1321 C CA . PHE A 1 184 ? -10.018 12.627 17.254 1.00 86.75 184 PHE A CA 1
ATOM 1322 C C . PHE A 1 184 ? -9.937 11.915 18.612 1.00 86.75 184 PHE A C 1
ATOM 1324 O O . PHE A 1 184 ? -10.949 11.787 19.298 1.00 86.75 184 PHE A O 1
ATOM 1331 N N . THR A 1 185 ? -8.744 11.482 19.018 1.00 87.94 185 THR A N 1
ATOM 1332 C CA . THR A 1 185 ? -8.521 10.801 20.301 1.00 87.94 185 THR A CA 1
ATOM 1333 C C . THR A 1 185 ? -8.836 11.720 21.485 1.00 87.94 185 THR A C 1
ATOM 1335 O O . THR A 1 185 ? -9.499 11.294 22.433 1.00 87.94 185 THR A O 1
ATOM 1338 N N . ASP A 1 186 ? -8.450 12.994 21.403 1.00 88.94 186 ASP A N 1
ATOM 1339 C CA . ASP A 1 186 ? -8.807 14.019 22.388 1.00 88.94 186 ASP A CA 1
ATOM 1340 C C . ASP A 1 186 ? -10.323 14.223 22.472 1.00 88.94 186 ASP A C 1
ATOM 1342 O O . ASP A 1 186 ? -10.883 14.282 23.572 1.00 88.94 186 ASP A O 1
ATOM 1346 N N . GLN A 1 187 ? -11.011 14.251 21.324 1.00 87.06 187 GLN A N 1
ATOM 1347 C CA . GLN A 1 187 ? -12.469 14.336 21.294 1.00 87.06 187 GLN A CA 1
ATOM 1348 C C . GLN A 1 187 ? -13.108 13.111 21.960 1.00 87.06 187 GLN A C 1
ATOM 1350 O O . GLN A 1 187 ? -13.989 13.278 22.798 1.00 87.06 187 GLN A O 1
ATOM 1355 N N . VAL A 1 188 ? -12.638 11.890 21.673 1.00 87.00 188 VAL A N 1
ATOM 1356 C CA . VAL A 1 188 ? -13.129 10.661 22.332 1.00 87.00 188 VAL A CA 1
ATOM 1357 C C . VAL A 1 188 ? -12.986 10.749 23.855 1.00 87.00 188 VAL A C 1
ATOM 1359 O O . VAL A 1 188 ? -13.921 10.398 24.575 1.00 87.00 188 VAL A O 1
ATOM 1362 N N . ASN A 1 189 ? -11.857 11.259 24.357 1.00 89.50 189 ASN A N 1
ATOM 1363 C CA . ASN A 1 189 ? -11.640 11.445 25.795 1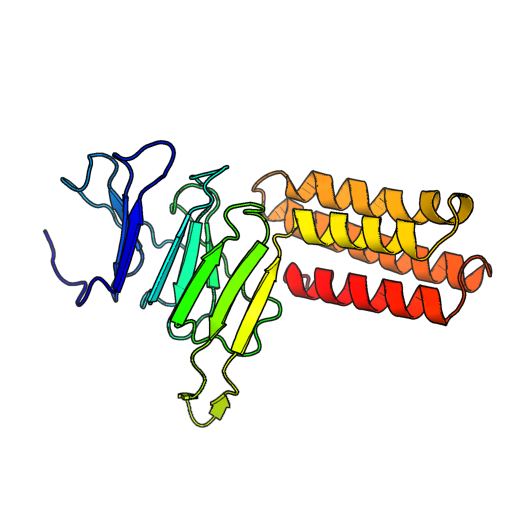.00 89.50 189 ASN A CA 1
ATOM 1364 C C . ASN A 1 189 ? -12.612 12.479 26.396 1.00 89.50 189 ASN A C 1
ATOM 1366 O O . ASN A 1 189 ? -13.135 12.270 27.492 1.00 89.50 189 ASN A O 1
ATOM 1370 N N . SER A 1 190 ? -12.884 13.575 25.681 1.00 87.44 190 SER A N 1
ATOM 1371 C CA . SER A 1 190 ? -13.842 14.604 26.109 1.00 87.44 190 SER A CA 1
ATOM 1372 C C . SER A 1 190 ? -15.282 14.082 26.160 1.00 87.44 190 SER A C 1
ATOM 1374 O O . SER A 1 190 ? -16.026 14.406 27.089 1.00 87.44 190 SER A O 1
ATOM 1376 N N . GLU A 1 191 ? -15.687 13.277 25.177 1.00 84.94 191 GLU A N 1
ATOM 1377 C CA . GLU A 1 191 ? -17.029 12.685 25.118 1.00 84.94 191 GLU A CA 1
ATOM 1378 C C . GLU A 1 191 ? -17.220 11.602 26.197 1.00 84.94 191 GLU A C 1
ATOM 1380 O O . GLU A 1 191 ? -18.281 11.541 26.820 1.00 84.94 191 GLU A O 1
ATOM 1385 N N . GLU A 1 192 ? -16.188 10.799 26.496 1.00 90.00 192 GLU A N 1
ATOM 1386 C CA . GLU A 1 192 ? -16.197 9.858 27.633 1.00 90.00 192 GLU A CA 1
ATOM 1387 C C . GLU A 1 192 ? -16.326 10.604 28.971 1.00 90.00 192 GLU A C 1
ATOM 1389 O O . GLU A 1 192 ? -17.162 10.249 29.802 1.00 90.00 192 GLU A O 1
ATOM 1394 N N . ALA A 1 193 ? -15.557 11.683 29.166 1.00 88.56 193 ALA A N 1
ATOM 1395 C CA . ALA A 1 193 ? -15.607 12.493 30.386 1.00 88.56 193 ALA A CA 1
ATOM 1396 C C . ALA A 1 193 ? -16.953 13.214 30.579 1.00 88.56 193 ALA A C 1
ATOM 1398 O O . ALA A 1 193 ? -17.379 13.436 31.712 1.00 88.56 193 ALA A O 1
ATOM 1399 N N . SER A 1 194 ? -17.627 13.559 29.479 1.00 85.50 194 SER A N 1
ATOM 1400 C CA . SER A 1 194 ? -18.948 14.202 29.490 1.00 85.50 194 SER A CA 1
ATOM 1401 C C . SER A 1 194 ? -20.102 13.202 29.644 1.00 85.50 194 SER A C 1
ATOM 1403 O O . SER A 1 194 ? -21.248 13.619 29.799 1.00 85.50 194 SER A O 1
ATOM 1405 N N . GLY A 1 195 ? -19.816 11.894 29.629 1.00 84.25 195 GLY A N 1
ATOM 1406 C CA . GLY A 1 195 ? -20.814 10.826 29.730 1.00 84.25 195 GLY A CA 1
ATOM 1407 C C . GLY A 1 195 ? -21.555 10.519 28.426 1.00 84.25 195 GLY A C 1
ATOM 1408 O O . GLY A 1 195 ? -22.492 9.724 28.446 1.00 84.25 195 GLY A O 1
ATOM 1409 N N . ASN A 1 196 ? -21.129 11.110 27.306 1.00 81.19 196 ASN A N 1
ATOM 1410 C CA . ASN A 1 196 ? -21.698 10.873 25.976 1.00 81.19 196 ASN A CA 1
ATOM 1411 C C . ASN A 1 196 ? -21.177 9.570 25.350 1.00 81.19 196 ASN A C 1
ATOM 1413 O O . ASN A 1 196 ? -21.784 9.045 24.426 1.00 81.19 196 ASN A O 1
ATOM 1417 N N . LEU A 1 197 ? -20.055 9.034 25.844 1.00 84.19 197 LEU A N 1
ATOM 1418 C CA . LEU A 1 197 ? -19.554 7.709 25.481 1.00 84.19 197 LEU A CA 1
ATOM 1419 C C . LEU A 1 197 ? -19.408 6.828 26.715 1.00 84.19 197 LEU A C 1
ATOM 1421 O O . LEU A 1 197 ? -18.909 7.253 27.757 1.00 84.19 197 LEU A O 1
ATOM 1425 N N . THR A 1 198 ? -19.750 5.551 26.571 1.00 88.06 198 THR A N 1
ATOM 1426 C CA . THR A 1 198 ? -19.361 4.539 27.557 1.00 88.06 198 THR A CA 1
ATOM 1427 C C . THR A 1 198 ? -17.862 4.247 27.469 1.00 88.06 198 THR A C 1
ATOM 1429 O O . THR A 1 198 ? -17.254 4.323 26.397 1.00 88.06 198 THR A O 1
ATOM 1432 N N . ALA A 1 199 ? -17.271 3.786 28.574 1.00 87.56 199 ALA A N 1
ATOM 1433 C CA . ALA A 1 199 ? -15.864 3.379 28.602 1.00 87.56 199 ALA A CA 1
ATOM 1434 C C . ALA A 1 199 ? -15.525 2.279 27.575 1.00 87.56 199 ALA A C 1
ATOM 1436 O O . ALA A 1 199 ? -14.411 2.225 27.047 1.00 87.56 199 ALA A O 1
ATOM 1437 N N . ALA A 1 200 ? -16.487 1.405 27.257 1.00 84.06 200 ALA A N 1
ATOM 1438 C CA . ALA A 1 200 ? -16.327 0.376 26.232 1.00 84.06 200 ALA A CA 1
ATOM 1439 C C . ALA A 1 200 ? -16.258 0.974 24.816 1.00 84.06 200 ALA A C 1
ATOM 1441 O O . ALA A 1 200 ? -15.366 0.603 24.050 1.00 84.06 200 ALA A O 1
ATOM 1442 N N . GLN A 1 201 ? -17.146 1.923 24.492 1.00 83.06 201 GLN A N 1
ATOM 1443 C CA . GLN A 1 201 ? -17.142 2.634 23.207 1.00 83.06 201 GLN A CA 1
ATOM 1444 C C . GLN A 1 201 ? -15.861 3.458 23.042 1.00 83.06 201 GLN A C 1
ATOM 1446 O O . GLN A 1 201 ? -15.162 3.300 22.043 1.00 83.06 201 GLN A O 1
ATOM 1451 N N . ALA A 1 202 ? -15.491 4.253 24.049 1.00 84.44 202 ALA A N 1
ATOM 1452 C CA . ALA A 1 202 ? -14.273 5.061 24.020 1.00 84.44 202 ALA A CA 1
ATOM 1453 C C . ALA A 1 202 ? -13.009 4.197 23.868 1.00 84.44 202 ALA A C 1
ATOM 1455 O O . ALA A 1 202 ? -12.121 4.503 23.074 1.00 84.44 202 ALA A O 1
ATOM 1456 N N . SER A 1 203 ? -12.947 3.057 24.563 1.00 86.19 203 SER A N 1
ATOM 1457 C CA . SER A 1 203 ? -11.818 2.129 24.439 1.00 86.19 203 SER A CA 1
ATOM 1458 C C . SER A 1 203 ? -11.732 1.466 23.065 1.00 86.19 203 SER A C 1
ATOM 1460 O O . SER A 1 203 ? -10.624 1.234 22.586 1.00 86.19 203 SER A O 1
ATOM 1462 N N . GLN A 1 204 ? -12.863 1.155 22.426 1.00 79.75 204 GLN A N 1
ATOM 1463 C CA . GLN A 1 204 ? -12.867 0.619 21.063 1.00 79.75 204 GLN A CA 1
ATOM 1464 C C . GLN A 1 204 ? -12.385 1.670 20.059 1.00 79.75 204 GLN A C 1
ATOM 1466 O O . GLN A 1 204 ? -11.473 1.391 19.290 1.00 79.75 204 GLN A O 1
ATOM 1471 N N . LEU A 1 205 ? -12.914 2.893 20.133 1.00 81.75 205 LEU A N 1
ATOM 1472 C CA . LEU A 1 205 ? -12.529 3.986 19.237 1.00 81.75 205 LEU A CA 1
ATOM 1473 C C . LEU A 1 205 ? -11.048 4.357 19.363 1.00 81.75 205 LEU A C 1
ATOM 1475 O O . LEU A 1 205 ? -10.391 4.593 18.353 1.00 81.75 205 LEU A O 1
ATOM 1479 N N . ARG A 1 206 ? -10.499 4.349 20.584 1.00 86.19 206 ARG A N 1
ATOM 1480 C CA . ARG A 1 206 ? -9.060 4.553 20.813 1.00 86.19 206 ARG A CA 1
ATOM 1481 C C . ARG A 1 206 ? -8.203 3.443 20.213 1.00 86.19 206 ARG A C 1
ATOM 1483 O O . ARG A 1 206 ? -7.140 3.739 19.680 1.00 86.19 206 ARG A O 1
ATOM 1490 N N . ARG A 1 207 ? -8.641 2.180 20.292 1.00 79.06 207 ARG A N 1
ATOM 1491 C CA . ARG A 1 207 ? -7.928 1.062 19.648 1.00 79.06 207 ARG A CA 1
ATOM 1492 C C . ARG A 1 207 ? -7.920 1.223 18.136 1.00 79.06 207 ARG A C 1
ATOM 1494 O O . ARG A 1 207 ? -6.854 1.162 17.536 1.00 79.06 207 ARG A O 1
ATOM 1501 N N . ASP A 1 208 ? -9.083 1.491 17.555 1.00 75.62 208 ASP A N 1
ATOM 1502 C CA . ASP A 1 208 ? -9.212 1.636 16.110 1.00 75.62 208 ASP A CA 1
ATOM 1503 C C . ASP A 1 208 ? -8.417 2.860 15.602 1.00 75.62 208 ASP A C 1
ATOM 1505 O O . ASP A 1 208 ? -7.768 2.785 14.563 1.00 75.62 208 ASP A O 1
ATOM 1509 N N . ALA A 1 209 ? -8.378 3.966 16.357 1.00 79.56 209 ALA A N 1
ATOM 1510 C CA . ALA A 1 209 ? -7.493 5.093 16.056 1.00 79.56 209 ALA A CA 1
ATOM 1511 C C . ALA A 1 209 ? -6.010 4.717 16.195 1.00 79.56 209 ALA A C 1
ATOM 1513 O O . ALA A 1 209 ? -5.237 4.977 15.285 1.00 79.56 209 ALA A O 1
ATOM 1514 N N . ALA A 1 210 ? -5.593 4.041 17.266 1.00 78.31 210 ALA A N 1
ATOM 1515 C CA . ALA A 1 210 ? -4.195 3.635 17.437 1.00 78.31 210 ALA A CA 1
ATOM 1516 C C . ALA A 1 210 ? -3.698 2.703 16.314 1.00 78.31 210 ALA A C 1
ATOM 1518 O O . ALA A 1 210 ? -2.540 2.799 15.893 1.00 78.31 210 ALA A O 1
ATOM 1519 N N . GLU A 1 211 ? -4.568 1.835 15.787 1.00 68.81 211 GLU A N 1
ATOM 1520 C CA . GLU A 1 211 ? -4.275 1.037 14.592 1.00 68.81 211 GLU A CA 1
ATOM 1521 C C . GLU A 1 211 ? -3.991 1.929 13.378 1.00 68.81 211 GLU A C 1
ATOM 1523 O O . GLU A 1 211 ? -3.039 1.665 12.649 1.00 68.81 211 GLU A O 1
ATOM 1528 N N . ILE A 1 212 ? -4.751 3.013 13.190 1.00 68.81 212 ILE A N 1
ATOM 1529 C CA . ILE A 1 212 ? -4.548 3.982 12.103 1.00 68.81 212 ILE A CA 1
ATOM 1530 C C . ILE A 1 212 ? -3.298 4.844 12.340 1.00 68.81 212 ILE A C 1
ATOM 1532 O O . ILE A 1 212 ? -2.530 5.051 11.407 1.00 68.81 212 ILE A O 1
ATOM 1536 N N . THR A 1 213 ? -3.030 5.300 13.567 1.00 71.50 213 THR A N 1
ATOM 1537 C CA . THR A 1 213 ? -1.782 6.005 13.930 1.00 71.50 213 THR A CA 1
ATOM 1538 C C . THR A 1 213 ? -0.570 5.165 13.548 1.00 71.50 213 THR A C 1
ATOM 1540 O O . THR A 1 213 ? 0.366 5.643 12.906 1.00 71.50 213 THR A O 1
ATOM 1543 N N . THR A 1 214 ? -0.626 3.877 13.896 1.00 64.25 214 THR A N 1
ATOM 1544 C CA . THR A 1 214 ? 0.400 2.900 13.538 1.00 64.25 214 THR A CA 1
ATOM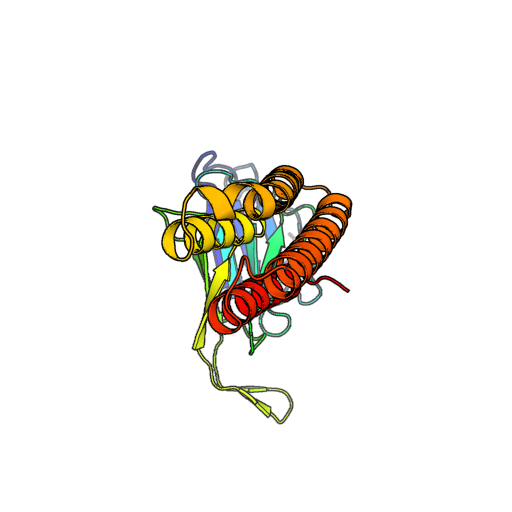 1545 C C . THR A 1 214 ? 0.439 2.706 12.021 1.00 64.25 214 THR A C 1
ATOM 1547 O O . THR A 1 214 ? 1.528 2.720 11.452 1.00 64.25 214 THR A O 1
ATOM 1550 N N . ALA A 1 215 ? -0.731 2.598 11.365 1.00 57.62 215 ALA A N 1
ATOM 1551 C CA . ALA A 1 215 ? -0.903 2.483 9.908 1.00 57.62 215 ALA A CA 1
ATOM 1552 C C . ALA A 1 215 ? -0.165 3.583 9.130 1.00 57.62 215 ALA A C 1
ATOM 1554 O O . ALA A 1 215 ? 0.478 3.325 8.113 1.00 57.62 215 ALA A O 1
ATOM 1555 N N . LEU A 1 216 ? -0.265 4.812 9.630 1.00 62.56 216 LEU A N 1
ATOM 1556 C CA . LEU A 1 216 ? 0.289 6.020 9.026 1.00 62.56 216 LEU A CA 1
ATOM 1557 C C . LEU A 1 216 ? 1.763 6.261 9.380 1.00 62.56 216 LEU A C 1
ATOM 1559 O O . LEU A 1 216 ? 2.374 7.162 8.812 1.00 62.56 216 LEU A O 1
ATOM 1563 N N . GLY A 1 217 ? 2.344 5.493 10.310 1.00 60.00 217 GLY A N 1
ATOM 1564 C CA . GLY A 1 217 ? 3.699 5.745 10.807 1.00 60.00 217 GLY A CA 1
ATOM 1565 C C . GLY A 1 217 ? 3.824 7.089 11.530 1.00 60.00 217 GLY A C 1
ATOM 1566 O O . GLY A 1 217 ? 4.851 7.761 11.411 1.00 60.00 217 GLY A O 1
ATOM 1567 N N . CYS A 1 218 ? 2.769 7.506 12.235 1.00 67.81 218 CYS A N 1
ATOM 1568 C CA . CYS A 1 218 ? 2.792 8.730 13.026 1.00 67.81 218 CYS A CA 1
ATOM 1569 C C . CYS A 1 218 ? 3.874 8.655 14.128 1.00 67.81 218 CYS A C 1
ATOM 1571 O O . CYS A 1 218 ? 4.107 7.566 14.661 1.00 67.81 218 CYS A O 1
ATOM 1573 N N . PRO A 1 219 ? 4.553 9.780 14.430 1.00 58.12 219 PRO A N 1
ATOM 1574 C CA . PRO A 1 219 ? 5.629 9.848 15.423 1.00 58.12 219 PRO A CA 1
ATOM 1575 C C . PRO A 1 219 ? 5.160 9.644 16.868 1.00 58.12 219 PRO A C 1
ATOM 1577 O O . PRO A 1 219 ? 3.970 9.900 17.153 1.00 58.12 219 PRO A O 1
#

Radius of gyration: 19.55 Å; chains: 1; bounding box: 51×35×56 Å

Sequence (219 aa):
MDTTSCCVTALAIDPQTPTTLYAGGTGGVFKSTDGGESWSAVSSGLTDLRVSSLAIDPKTPTTLYAGTSGSGVFRSADGGISWSAFNAGLTDLNISSVVLDPRRPTTVYAAAAGGFFDGRVTGGGVFVIFTPADAFERLIEAIRRALAPEEQSSLIGPLRQGATLLTDTNPNNDRAACGRLDAFTDQVNSEEASGNLTAAQASQLRRDAAEITTALGCP

pLDDT: mean 78.84, std 13.69, range [41.28, 96.88]